Protein AF-A0A7S1P5U8-F1 (afdb_monomer)

pLDDT: mean 76.21, std 16.52, range [40.09, 97.5]

Structure (mmCIF, N/CA/C/O backbone):
data_AF-A0A7S1P5U8-F1
#
_entry.id   AF-A0A7S1P5U8-F1
#
loop_
_atom_site.group_PDB
_atom_site.id
_atom_site.type_symbol
_atom_site.label_atom_id
_atom_site.label_alt_id
_atom_site.label_comp_id
_atom_site.label_asym_id
_atom_site.label_entity_id
_atom_site.label_seq_id
_atom_site.pdbx_PDB_ins_code
_atom_site.Cartn_x
_atom_site.Cartn_y
_atom_site.Cartn_z
_atom_site.occupancy
_atom_site.B_iso_or_equiv
_atom_site.auth_seq_id
_atom_site.auth_comp_id
_atom_site.auth_asym_id
_atom_site.auth_atom_id
_atom_site.pdbx_PDB_model_num
ATOM 1 N N . THR A 1 1 ? -30.493 12.978 9.156 1.00 86.00 1 THR A N 1
ATOM 2 C CA . THR A 1 1 ? -30.809 11.892 8.193 1.00 86.00 1 THR A CA 1
ATOM 3 C C . THR A 1 1 ? -31.580 10.809 8.938 1.00 86.00 1 THR A C 1
ATOM 5 O O . THR A 1 1 ? -31.563 10.852 10.164 1.00 86.00 1 THR A O 1
ATOM 8 N N . ILE A 1 2 ? -32.225 9.842 8.267 1.00 92.56 2 ILE A N 1
ATOM 9 C CA . ILE A 1 2 ? -32.924 8.737 8.962 1.00 92.56 2 ILE A CA 1
ATOM 10 C C . ILE A 1 2 ? -32.008 7.986 9.950 1.00 92.56 2 ILE A C 1
ATOM 12 O O . ILE A 1 2 ? -32.455 7.597 11.022 1.00 92.56 2 ILE A O 1
ATOM 16 N N . ILE A 1 3 ? -30.707 7.897 9.645 1.00 93.19 3 ILE A N 1
ATOM 17 C CA . ILE A 1 3 ? -29.684 7.241 10.477 1.00 93.19 3 ILE A CA 1
ATOM 18 C C . ILE A 1 3 ? -29.576 7.887 11.866 1.00 93.19 3 ILE A C 1
ATOM 20 O O . ILE A 1 3 ? -29.417 7.183 12.860 1.00 93.19 3 ILE A O 1
ATOM 24 N N . ASN A 1 4 ? -29.744 9.210 11.970 1.00 93.31 4 ASN A N 1
ATOM 25 C CA . ASN A 1 4 ? -29.665 9.918 13.256 1.00 93.31 4 ASN A CA 1
ATOM 26 C C . ASN A 1 4 ? -30.750 9.454 14.236 1.00 93.31 4 ASN A C 1
ATOM 28 O O . ASN A 1 4 ? -30.518 9.444 15.444 1.00 93.31 4 ASN A O 1
ATOM 32 N N . HIS A 1 5 ? -31.903 9.041 13.707 1.00 94.81 5 HIS A N 1
ATOM 33 C CA . HIS A 1 5 ? -33.058 8.586 14.479 1.00 94.81 5 HIS A CA 1
ATOM 34 C C . HIS A 1 5 ? -33.024 7.081 14.787 1.00 94.81 5 HIS A C 1
ATOM 36 O O . HIS A 1 5 ? -33.880 6.601 15.527 1.00 94.81 5 HIS A O 1
ATOM 42 N N . LEU A 1 6 ? -32.054 6.332 14.245 1.00 95.00 6 LEU A N 1
ATOM 43 C CA . LEU A 1 6 ? -31.873 4.922 14.584 1.00 95.00 6 LEU A CA 1
ATOM 44 C C . LEU A 1 6 ? -31.368 4.781 16.025 1.00 95.00 6 LEU A C 1
ATOM 46 O O . LEU A 1 6 ? -30.550 5.579 16.498 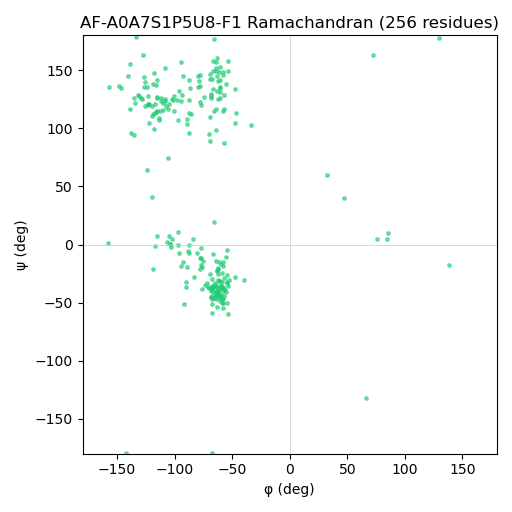1.00 95.00 6 LEU A O 1
ATOM 50 N N . GLN A 1 7 ? -31.849 3.748 16.7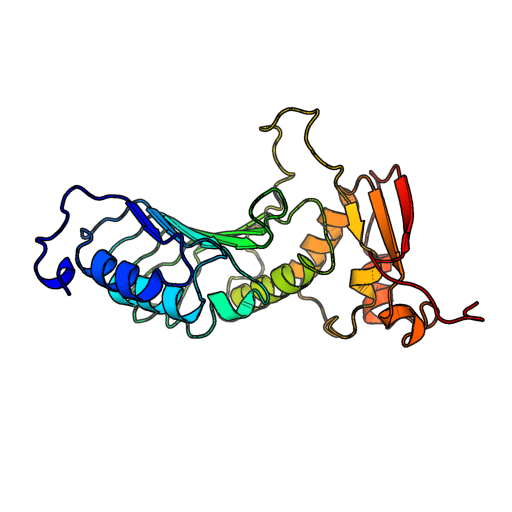12 1.00 96.50 7 GLN A N 1
A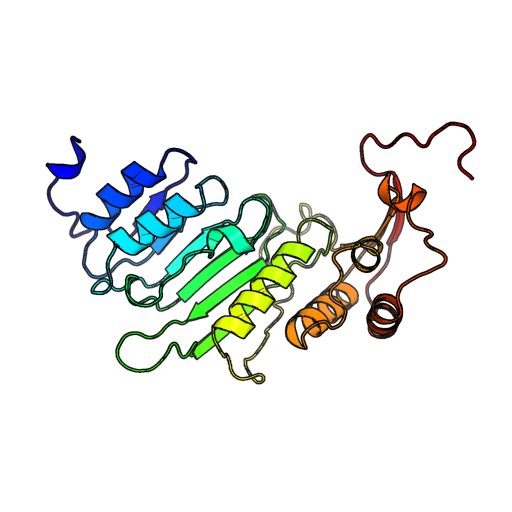TOM 51 C CA . GLN A 1 7 ? -31.292 3.321 17.995 1.00 96.50 7 GLN A CA 1
ATOM 52 C C . GLN A 1 7 ? -29.863 2.776 17.798 1.00 96.50 7 GLN A C 1
ATOM 54 O O . G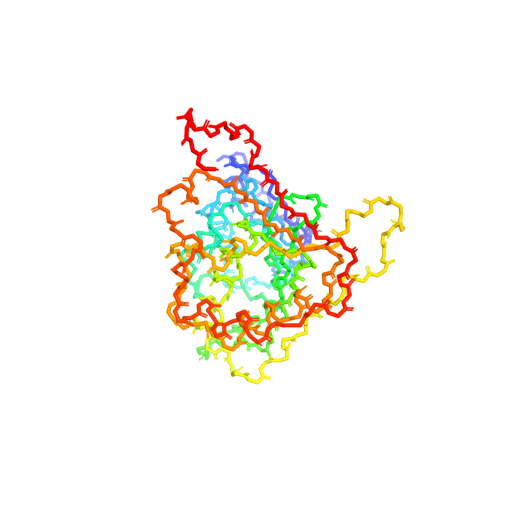LN A 1 7 ? -29.521 2.388 16.677 1.00 96.50 7 GLN A O 1
ATOM 59 N N . PRO A 1 8 ? -29.018 2.756 18.848 1.00 96.75 8 PRO A N 1
ATOM 60 C CA . PRO A 1 8 ? -27.717 2.088 18.797 1.00 96.75 8 PRO A CA 1
ATOM 61 C C . PRO A 1 8 ? -27.828 0.622 18.353 1.00 96.75 8 PRO A C 1
ATOM 63 O O . PRO A 1 8 ? -28.883 0.000 18.500 1.00 96.75 8 PRO A O 1
ATOM 66 N N . PHE A 1 9 ? -26.734 0.063 17.837 1.00 96.25 9 PHE A N 1
ATOM 67 C CA . PHE A 1 9 ? -26.667 -1.305 17.318 1.00 96.25 9 PHE A CA 1
ATOM 68 C C . PHE A 1 9 ? -25.902 -2.230 18.285 1.00 96.25 9 PHE A C 1
ATOM 70 O O . PHE A 1 9 ? -24.767 -2.597 17.998 1.00 96.25 9 PHE A O 1
ATOM 77 N N . PRO A 1 10 ? -26.478 -2.647 19.430 1.00 93.38 10 PRO A N 1
ATOM 78 C CA . PRO A 1 10 ? -25.723 -3.327 20.490 1.00 93.38 10 PRO A CA 1
ATOM 79 C C . PRO A 1 10 ? -25.114 -4.675 20.075 1.00 93.38 10 PRO A C 1
ATOM 81 O O . PRO A 1 10 ? -24.172 -5.125 20.710 1.00 93.38 10 PRO A O 1
ATOM 84 N N . GLY A 1 11 ? -25.648 -5.321 19.033 1.00 94.75 11 GLY A N 1
ATOM 85 C CA . GLY A 1 11 ? -25.129 -6.586 18.504 1.00 94.75 11 GLY A CA 1
ATOM 86 C C . GLY A 1 11 ? -24.301 -6.454 17.224 1.00 94.75 11 GLY A C 1
ATOM 87 O O . GLY A 1 11 ? -23.971 -7.475 16.632 1.00 94.75 11 GLY A O 1
ATOM 88 N N . ALA A 1 12 ? -24.030 -5.237 16.739 1.00 96.81 12 ALA A N 1
ATOM 89 C CA . ALA A 1 12 ? -23.241 -5.047 15.526 1.00 96.81 12 ALA A CA 1
ATOM 90 C C . ALA A 1 12 ? -21.747 -5.032 15.860 1.00 96.81 12 ALA A C 1
ATOM 92 O O . ALA A 1 12 ? -21.249 -4.088 16.461 1.00 96.81 12 ALA A O 1
ATOM 93 N N . ASP A 1 13 ? -21.029 -6.049 15.407 1.00 95.31 13 ASP A N 1
ATOM 94 C CA . ASP A 1 13 ? -19.581 -6.200 15.576 1.00 95.31 13 ASP A CA 1
ATOM 95 C C . ASP A 1 13 ? -18.781 -5.632 14.388 1.00 95.31 13 ASP A C 1
ATOM 97 O O . ASP A 1 13 ? -17.569 -5.432 14.480 1.00 95.31 13 ASP A O 1
ATOM 101 N N . LYS A 1 14 ? -19.443 -5.374 13.249 1.00 96.25 14 LYS A N 1
ATOM 102 C CA . LYS A 1 14 ? -18.789 -5.064 11.971 1.00 96.25 14 LYS A CA 1
ATOM 103 C C . LYS A 1 14 ? -19.357 -3.825 11.296 1.00 96.25 14 LYS A C 1
ATOM 105 O O . LYS A 1 14 ? -20.547 -3.757 10.996 1.00 96.25 14 LYS A O 1
ATOM 110 N N . LEU A 1 15 ? -18.474 -2.894 10.936 1.00 96.00 15 LEU A N 1
ATOM 111 C CA . LEU A 1 15 ? -18.790 -1.743 10.090 1.00 96.00 15 LEU A CA 1
ATOM 112 C C . LEU A 1 15 ? -18.096 -1.883 8.735 1.00 96.00 15 LEU A C 1
ATOM 114 O O . LEU A 1 15 ? -16.882 -2.050 8.660 1.00 96.00 15 LEU A O 1
ATOM 118 N N . ARG A 1 16 ? -18.854 -1.795 7.640 1.00 94.94 16 ARG A N 1
ATOM 119 C CA . ARG A 1 16 ? -18.308 -1.876 6.278 1.00 94.94 16 ARG A CA 1
ATOM 120 C C . ARG A 1 16 ? -18.787 -0.700 5.439 1.00 94.94 16 ARG A C 1
ATOM 122 O O . ARG A 1 16 ? -19.989 -0.500 5.289 1.00 94.94 16 ARG A O 1
ATOM 129 N N . VAL A 1 17 ? -17.856 0.044 4.854 1.00 93.94 17 VAL A N 1
ATOM 130 C CA . VAL A 1 17 ? -18.140 1.187 3.978 1.00 93.94 17 VAL A CA 1
ATOM 131 C C . VAL A 1 17 ? -17.479 0.896 2.642 1.00 93.94 17 VAL A C 1
ATOM 133 O O . VAL A 1 17 ? -16.273 0.987 2.561 1.00 93.94 17 VAL A O 1
ATOM 136 N N . PHE A 1 18 ? -18.222 0.515 1.600 1.00 89.06 18 PHE A N 1
ATOM 137 C CA . PHE A 1 18 ? -17.635 0.047 0.325 1.00 89.06 18 PHE A CA 1
ATOM 138 C C . PHE A 1 18 ? -17.705 1.061 -0.829 1.00 89.06 18 PHE A C 1
ATOM 140 O O . PHE A 1 18 ? -17.391 0.724 -1.966 1.00 89.06 18 PHE A O 1
ATOM 147 N N . SER A 1 19 ? -18.139 2.296 -0.573 1.00 87.38 19 SER A N 1
ATOM 148 C CA . SER A 1 19 ? -18.401 3.287 -1.624 1.00 87.38 19 SER A CA 1
ATOM 149 C C . SER A 1 19 ? -17.662 4.594 -1.373 1.00 87.38 19 SER A C 1
ATOM 151 O O . SER A 1 19 ? -17.601 5.066 -0.239 1.00 87.38 19 SER A O 1
ATOM 153 N N . GLY A 1 20 ? -17.201 5.234 -2.451 1.00 83.94 20 GLY A N 1
ATOM 154 C CA . GLY A 1 20 ? -16.612 6.577 -2.419 1.00 83.94 20 GLY A CA 1
ATOM 155 C C . GLY A 1 20 ? -17.575 7.683 -1.995 1.00 83.94 20 GLY A C 1
ATOM 156 O O . GLY A 1 20 ? -17.129 8.772 -1.658 1.00 83.94 20 GLY A O 1
ATOM 157 N N . LEU A 1 21 ? -18.881 7.401 -1.979 1.00 86.94 21 LEU A N 1
ATOM 158 C CA . LEU A 1 21 ? -19.920 8.279 -1.426 1.00 86.94 21 LEU A CA 1
ATOM 159 C C . LEU A 1 21 ? -20.413 7.804 -0.049 1.00 86.94 21 LEU A C 1
ATOM 161 O O . LEU A 1 21 ? -21.275 8.431 0.562 1.00 86.94 21 LEU A O 1
ATOM 165 N N . GLY A 1 22 ? -19.896 6.670 0.430 1.00 89.19 22 GLY A N 1
ATOM 166 C CA . GLY A 1 22 ? -20.323 6.028 1.667 1.00 89.19 22 GLY A CA 1
ATOM 167 C C . GLY A 1 22 ? -19.768 6.681 2.928 1.00 89.19 22 GLY A C 1
ATOM 168 O O . GLY A 1 22 ? -20.258 6.368 4.003 1.00 89.19 22 GLY A O 1
ATOM 169 N N . GLY A 1 23 ? -18.795 7.587 2.823 1.00 90.69 23 GLY A N 1
ATOM 170 C CA . GLY A 1 23 ? -18.133 8.231 3.960 1.00 90.69 23 GLY A CA 1
ATOM 171 C C . GLY A 1 23 ? -19.069 8.903 4.961 1.00 90.69 23 GLY A C 1
ATOM 172 O O . GLY A 1 23 ? -19.116 8.481 6.118 1.00 90.69 23 GLY A O 1
ATOM 173 N N . PRO A 1 24 ? -19.872 9.897 4.535 1.00 94.19 24 PRO A N 1
ATOM 174 C CA . PRO A 1 24 ? -20.816 10.572 5.424 1.00 94.19 24 PRO A CA 1
ATOM 175 C C . PRO A 1 24 ? -21.814 9.611 6.083 1.00 94.19 24 PRO A C 1
ATOM 177 O O . PRO A 1 24 ? -22.127 9.744 7.262 1.00 94.19 24 PRO A O 1
ATOM 180 N N . VAL A 1 25 ? -22.290 8.608 5.340 1.00 95.62 25 VAL A N 1
ATOM 181 C CA . VAL A 1 25 ? -23.203 7.577 5.860 1.00 95.62 25 VAL A CA 1
ATOM 182 C C . VAL A 1 25 ? -22.491 6.672 6.867 1.00 95.62 25 VAL A C 1
ATOM 184 O O . VAL A 1 25 ? -23.026 6.416 7.942 1.00 95.62 25 VAL A O 1
ATOM 187 N N . GLY A 1 26 ? -21.277 6.228 6.547 1.00 96.06 26 GLY A N 1
ATOM 188 C CA . GLY A 1 26 ? -20.444 5.390 7.400 1.00 96.06 26 GLY A CA 1
ATOM 189 C C . GLY A 1 26 ? -20.095 6.071 8.719 1.00 96.06 26 GLY A C 1
ATOM 190 O O . GLY A 1 26 ? -20.156 5.426 9.756 1.00 96.06 26 GLY A O 1
ATOM 191 N N . SER A 1 27 ? -19.819 7.376 8.696 1.00 95.44 27 SER A N 1
ATOM 192 C CA . SER A 1 27 ? -19.550 8.177 9.895 1.00 95.44 27 SER A CA 1
ATOM 193 C C . SER A 1 27 ? -20.778 8.249 10.815 1.00 95.44 27 SER A C 1
ATOM 195 O O . SER A 1 27 ? -20.673 8.030 12.018 1.00 95.44 27 SER A O 1
ATOM 197 N N . LEU A 1 28 ? -21.982 8.430 10.262 1.00 96.31 28 LEU A N 1
ATOM 198 C CA . LEU A 1 28 ? -23.213 8.386 11.064 1.00 96.31 28 LEU A CA 1
ATOM 199 C C . LEU A 1 28 ? -23.504 6.988 11.632 1.00 96.31 28 LEU A C 1
ATOM 201 O O . LEU A 1 28 ? -24.005 6.874 12.748 1.00 96.31 28 LEU A O 1
ATOM 205 N N . LEU A 1 29 ? -23.200 5.927 10.879 1.00 96.81 29 LEU A N 1
ATOM 206 C CA . LEU A 1 29 ? -23.348 4.546 11.350 1.00 96.81 29 LEU A CA 1
ATOM 207 C C . LEU A 1 29 ? -22.319 4.200 12.434 1.00 96.81 29 LEU A C 1
ATOM 209 O O . LEU A 1 29 ? -22.673 3.534 13.402 1.00 96.81 29 LEU A O 1
ATOM 213 N N . ALA A 1 30 ? -21.087 4.703 12.321 1.00 96.19 30 ALA A N 1
ATOM 214 C CA . ALA A 1 30 ? -20.034 4.545 13.321 1.00 96.19 30 ALA A CA 1
ATOM 215 C C . ALA A 1 30 ? -20.470 5.044 14.708 1.00 96.19 30 ALA A C 1
ATOM 217 O O . ALA A 1 30 ? -20.271 4.350 15.701 1.00 96.19 30 ALA A O 1
ATOM 218 N N . GLN A 1 31 ? -21.180 6.176 14.777 1.00 95.81 31 GLN A N 1
ATOM 219 C CA . GLN A 1 31 ? -21.710 6.715 16.040 1.00 95.81 31 GLN A CA 1
ATOM 220 C C . GLN A 1 31 ? -22.727 5.795 16.728 1.00 95.81 31 GLN A C 1
ATOM 222 O O . GLN A 1 31 ? -22.988 5.951 17.921 1.00 95.81 31 GLN A O 1
ATOM 227 N N . LYS A 1 32 ? -23.332 4.861 15.986 1.00 97.00 32 LYS A N 1
ATOM 228 C CA . LYS A 1 32 ? -24.321 3.901 16.492 1.00 97.00 32 LYS A CA 1
ATOM 229 C C . LYS A 1 32 ? -23.701 2.549 16.850 1.00 97.00 32 LYS A C 1
ATOM 231 O O . LYS A 1 32 ? -24.410 1.712 17.409 1.00 97.00 32 LYS A O 1
ATOM 236 N N . MET A 1 33 ? -22.420 2.340 16.543 1.00 97.50 33 MET A N 1
ATOM 237 C CA . MET A 1 33 ? -21.700 1.117 16.891 1.00 97.50 33 MET A CA 1
ATOM 238 C C . MET A 1 33 ? -21.545 0.993 18.416 1.00 97.50 33 MET A C 1
ATOM 240 O O . MET A 1 33 ? -21.470 2.022 19.107 1.00 97.50 33 MET A O 1
ATOM 244 N N . PRO A 1 34 ? -21.503 -0.243 18.943 1.00 95.56 34 PRO A N 1
ATOM 245 C CA . PRO A 1 34 ? -21.247 -0.498 20.356 1.00 95.56 34 PRO A CA 1
ATOM 246 C C . PRO A 1 34 ? -19.825 -0.075 20.755 1.00 95.56 34 PRO A C 1
ATOM 248 O O . PRO A 1 34 ? -19.045 0.396 19.925 1.00 95.56 34 PRO A O 1
ATOM 251 N N . MET A 1 35 ? -19.514 -0.209 22.046 1.00 92.31 35 MET A N 1
ATOM 252 C CA . MET A 1 35 ? -18.191 0.122 22.584 1.00 92.31 35 MET A CA 1
ATOM 253 C C . MET A 1 35 ? -17.093 -0.777 22.023 1.00 92.31 35 MET A C 1
ATOM 255 O O . MET A 1 35 ? -16.003 -0.289 21.761 1.00 92.31 35 MET A O 1
ATOM 259 N N . GLU A 1 36 ? -17.400 -2.052 21.801 1.00 92.38 36 GLU A N 1
ATOM 260 C CA . GLU A 1 36 ? -16.477 -3.042 21.250 1.00 92.38 36 GLU A CA 1
ATOM 261 C C . GLU A 1 36 ? -16.879 -3.368 19.810 1.00 92.38 36 GLU A C 1
ATOM 263 O O . GLU A 1 36 ? -17.985 -3.844 19.552 1.00 92.38 36 GLU A O 1
ATOM 268 N N . VAL A 1 37 ? -15.987 -3.106 18.860 1.00 93.12 37 VAL A N 1
ATOM 269 C CA . VAL A 1 37 ? -16.191 -3.367 17.434 1.00 93.12 37 VAL A CA 1
ATOM 270 C C . VAL A 1 37 ? -15.118 -4.342 16.961 1.00 93.12 37 VAL A C 1
ATOM 272 O O . VAL A 1 37 ? -13.930 -4.040 16.993 1.00 93.12 37 VAL A O 1
ATOM 275 N N . GLU A 1 38 ? -15.515 -5.512 16.469 1.00 90.75 38 GLU A N 1
ATOM 276 C CA . GLU A 1 38 ? -14.566 -6.513 15.970 1.00 90.75 38 GLU A CA 1
ATOM 277 C C . GLU A 1 38 ? -13.864 -6.020 14.700 1.00 90.75 38 GLU A C 1
ATOM 279 O O . GLU A 1 38 ? -12.651 -6.158 14.547 1.00 90.75 38 GLU A O 1
ATOM 284 N N . THR A 1 39 ? -14.609 -5.475 13.731 1.00 89.31 39 THR A N 1
ATOM 285 C CA . THR A 1 39 ? -13.997 -5.123 12.444 1.00 89.31 39 THR A CA 1
ATOM 286 C C . THR A 1 39 ? -14.585 -3.893 11.772 1.00 89.31 39 THR A C 1
ATOM 288 O O . THR A 1 39 ? -15.793 -3.786 11.568 1.00 89.31 39 THR A O 1
ATOM 291 N N . VAL A 1 40 ? -13.708 -3.018 11.282 1.00 90.12 40 VAL A N 1
ATOM 292 C CA . VAL A 1 40 ? -14.061 -1.904 10.392 1.00 90.12 40 VAL A CA 1
ATOM 293 C C . VAL A 1 40 ? -13.409 -2.122 9.030 1.00 90.12 40 VAL A C 1
ATOM 295 O O . VAL A 1 40 ? -12.204 -2.322 8.962 1.00 90.12 40 VAL A O 1
ATOM 298 N N . ILE A 1 41 ? -14.172 -2.088 7.936 1.00 89.00 41 ILE A N 1
ATOM 299 C CA . ILE A 1 41 ? -13.661 -2.293 6.570 1.00 89.00 41 ILE A CA 1
ATOM 300 C C . ILE A 1 41 ? -13.994 -1.088 5.695 1.00 89.00 41 ILE A C 1
ATOM 302 O O . ILE A 1 41 ? -15.164 -0.771 5.477 1.00 89.00 41 ILE A O 1
ATOM 306 N N . MET A 1 42 ? -12.960 -0.456 5.147 1.00 89.69 42 MET A N 1
ATOM 307 C CA . MET A 1 42 ? -13.050 0.663 4.213 1.00 89.69 42 MET A CA 1
ATOM 308 C C . MET A 1 42 ? -12.061 0.422 3.061 1.00 89.69 42 MET A C 1
ATOM 310 O O . MET A 1 42 ? -10.884 0.742 3.214 1.00 89.69 42 MET A O 1
ATOM 314 N N . PRO A 1 43 ? -12.471 -0.168 1.922 1.00 83.44 43 PRO A N 1
ATOM 315 C CA . PRO A 1 43 ? -11.582 -0.455 0.802 1.00 83.44 43 PRO A CA 1
ATOM 316 C C . PRO A 1 43 ? -11.080 0.836 0.134 1.00 83.44 43 PRO A C 1
ATOM 318 O O . PRO A 1 43 ? -11.458 1.958 0.491 1.00 83.44 43 PRO A O 1
ATOM 321 N N . SER A 1 44 ? -10.266 0.659 -0.906 1.00 78.06 44 SER A N 1
ATOM 322 C CA . SER A 1 44 ? -9.696 1.732 -1.725 1.00 78.06 44 SER A CA 1
ATOM 323 C C . SER A 1 44 ? -10.767 2.675 -2.292 1.00 78.06 44 SER A C 1
ATOM 325 O O . SER A 1 44 ? -10.545 3.881 -2.335 1.00 78.06 44 SER A O 1
ATOM 327 N N . ALA A 1 45 ? -11.960 2.160 -2.611 1.00 83.00 45 ALA A N 1
ATOM 328 C CA . ALA A 1 45 ? -13.076 2.946 -3.136 1.00 83.00 45 ALA A CA 1
ATOM 329 C C . ALA A 1 45 ? -13.542 4.092 -2.215 1.00 83.00 45 ALA A C 1
ATOM 331 O O . ALA A 1 45 ? -14.122 5.055 -2.713 1.00 83.00 45 ALA A O 1
ATOM 332 N N . VAL A 1 46 ? -13.316 4.018 -0.897 1.00 84.44 46 VAL A N 1
ATOM 333 C CA . VAL A 1 46 ? -13.683 5.091 0.045 1.00 84.44 46 VAL A CA 1
ATOM 334 C C . VAL A 1 46 ? -12.637 6.204 -0.005 1.00 84.44 46 VAL A C 1
ATOM 336 O O . VAL A 1 46 ? -11.434 5.939 0.017 1.00 84.44 46 VAL A O 1
ATOM 339 N N . ARG A 1 47 ? -13.079 7.464 -0.036 1.00 85.50 47 ARG A N 1
ATOM 340 C CA . ARG A 1 47 ? -12.179 8.625 -0.027 1.00 85.50 47 ARG A CA 1
ATOM 341 C C . ARG A 1 47 ? -11.389 8.706 1.279 1.00 85.50 47 ARG A C 1
ATOM 343 O O . ARG A 1 47 ? -11.881 8.323 2.337 1.00 85.50 47 ARG A O 1
ATOM 350 N N . SER A 1 48 ? -10.176 9.237 1.209 1.00 80.06 48 SER A N 1
ATOM 351 C CA . SER A 1 48 ? -9.275 9.335 2.360 1.00 80.06 48 SER A CA 1
ATOM 352 C C . SER A 1 48 ? -9.840 10.171 3.513 1.00 80.06 48 SER A C 1
ATOM 354 O O . SER A 1 48 ? -9.916 9.688 4.637 1.00 80.06 48 SER A O 1
ATOM 356 N N . GLU A 1 49 ? -10.355 11.367 3.223 1.00 84.31 49 GLU A N 1
ATOM 357 C CA . GLU A 1 49 ? -11.010 12.234 4.219 1.00 84.31 49 GLU A CA 1
ATOM 358 C C . GLU A 1 49 ? -12.202 11.551 4.898 1.00 84.31 49 GLU A C 1
ATOM 360 O O . GLU A 1 49 ? -12.456 11.721 6.088 1.00 84.31 49 GLU A O 1
ATOM 365 N N . ASP A 1 50 ? -12.935 10.751 4.130 1.00 89.38 50 ASP A N 1
ATOM 366 C CA . ASP A 1 50 ? -14.105 10.038 4.611 1.00 89.38 50 ASP A CA 1
ATOM 367 C C . ASP A 1 50 ? -13.730 8.863 5.515 1.00 89.38 50 ASP A C 1
ATOM 369 O O . ASP A 1 50 ? -14.423 8.621 6.500 1.00 89.38 50 ASP A O 1
ATOM 373 N N . LYS A 1 51 ? -12.614 8.174 5.242 1.00 86.56 51 LYS A N 1
ATOM 374 C CA . LYS A 1 51 ? -12.058 7.168 6.161 1.00 86.56 51 LYS A CA 1
ATOM 375 C C . LYS A 1 51 ? -11.737 7.800 7.510 1.00 86.56 51 LYS A C 1
ATOM 377 O O . LYS A 1 51 ? -12.155 7.270 8.535 1.00 86.56 51 LYS A O 1
ATOM 382 N N . THR A 1 52 ? -11.073 8.956 7.505 1.00 84.19 52 THR A N 1
ATOM 383 C CA . THR A 1 52 ? -10.772 9.716 8.727 1.00 84.19 52 THR A CA 1
ATOM 384 C C . THR A 1 52 ? -12.052 10.068 9.482 1.00 84.19 52 THR A C 1
ATOM 386 O O . THR A 1 52 ? -12.173 9.716 10.649 1.00 84.19 52 THR A O 1
ATOM 389 N N . ARG A 1 53 ? -13.064 10.634 8.811 1.00 89.06 53 ARG A N 1
ATOM 390 C CA . ARG A 1 53 ? -14.357 10.971 9.443 1.00 89.06 53 ARG A CA 1
ATOM 391 C C . ARG A 1 53 ? -15.104 9.766 10.017 1.00 89.06 53 ARG A C 1
ATOM 393 O O . ARG A 1 53 ? -15.866 9.918 10.971 1.00 89.06 53 ARG A O 1
ATOM 400 N N . VAL A 1 54 ? -14.962 8.584 9.416 1.00 91.81 54 VAL A N 1
ATOM 401 C CA . VAL A 1 54 ? -15.544 7.343 9.953 1.00 91.81 54 VAL A CA 1
ATOM 402 C C . VAL A 1 54 ? -14.836 6.947 11.247 1.00 91.81 54 VAL A C 1
ATOM 404 O O . VAL A 1 54 ? -15.512 6.633 12.222 1.00 91.81 54 VAL A O 1
ATOM 407 N N . LEU A 1 55 ? -13.501 7.003 11.278 1.00 88.31 55 LEU A N 1
ATOM 408 C CA . LEU A 1 55 ? -12.712 6.680 12.470 1.00 88.31 55 LEU A CA 1
ATOM 409 C C . LEU A 1 55 ? -12.933 7.686 13.605 1.00 88.31 55 LEU A C 1
ATOM 411 O O . LEU A 1 55 ? -13.160 7.272 14.735 1.00 88.31 55 LEU A O 1
ATOM 415 N N . GLU A 1 56 ? -12.965 8.986 13.310 1.00 87.00 56 GLU A N 1
ATOM 416 C CA . GLU A 1 56 ? -13.289 10.027 14.301 1.00 87.00 56 GLU A CA 1
ATOM 417 C C . GLU A 1 56 ? -14.687 9.834 14.896 1.00 87.00 56 GLU A C 1
ATOM 419 O O . GLU A 1 56 ? -14.909 10.069 16.078 1.00 87.00 56 GLU A O 1
ATOM 424 N N . ALA A 1 57 ? -15.644 9.376 14.087 1.00 92.19 57 ALA A N 1
ATOM 425 C CA . ALA A 1 57 ? -17.009 9.145 14.539 1.00 92.19 57 ALA A CA 1
ATOM 426 C C . ALA A 1 57 ? -17.187 7.867 15.372 1.00 92.19 57 ALA A C 1
ATOM 428 O O . ALA A 1 57 ? -18.170 7.765 16.111 1.00 92.19 57 ALA A O 1
ATOM 429 N N . LEU A 1 58 ? -16.252 6.912 15.285 1.00 90.50 58 LEU A N 1
ATOM 430 C CA . LEU A 1 58 ? -16.141 5.845 16.283 1.00 90.50 58 LEU A CA 1
ATOM 431 C C . LEU A 1 58 ? -15.689 6.421 17.631 1.00 90.50 58 LEU A C 1
ATOM 433 O O . LEU A 1 58 ? -16.126 5.930 18.664 1.00 90.50 58 LEU A O 1
ATOM 437 N N . GLY A 1 59 ? -14.919 7.507 17.635 1.00 84.44 59 GLY A N 1
ATOM 438 C CA . GLY A 1 59 ? -14.500 8.199 18.849 1.00 84.44 59 GLY A CA 1
ATOM 439 C C . GLY A 1 59 ? -13.451 7.432 19.652 1.00 84.44 59 GLY A C 1
ATOM 440 O O . GLY A 1 59 ? -13.250 6.234 19.469 1.00 84.44 59 GLY A O 1
ATOM 441 N N . GLU A 1 60 ? -12.776 8.145 20.551 1.00 82.00 60 GLU A N 1
ATOM 442 C CA . GLU A 1 60 ? -11.632 7.628 21.315 1.00 82.00 60 GLU A CA 1
ATOM 443 C C . GLU A 1 60 ? -11.988 6.563 22.358 1.00 82.00 60 GLU A C 1
ATOM 445 O O . GLU A 1 60 ? -11.156 5.725 22.697 1.00 82.00 60 GLU A O 1
ATOM 450 N N . GLU A 1 61 ? -13.229 6.572 22.846 1.00 82.62 61 GLU A N 1
ATOM 451 C CA . GLU A 1 61 ? -13.676 5.659 23.900 1.00 82.62 61 GLU A CA 1
ATOM 452 C C . GLU A 1 61 ? -13.963 4.246 23.376 1.00 82.62 61 GLU A C 1
ATOM 454 O O . GLU A 1 61 ? -13.978 3.297 24.158 1.00 82.62 61 GLU A O 1
ATOM 459 N N . ARG A 1 62 ? -14.212 4.090 22.067 1.00 87.12 62 ARG A N 1
ATOM 460 C CA . ARG A 1 62 ? -14.506 2.782 21.472 1.00 87.12 62 ARG A CA 1
ATOM 461 C C . ARG A 1 62 ? -13.239 1.962 21.289 1.00 87.12 62 ARG A C 1
ATOM 463 O O . ARG A 1 62 ? -12.182 2.481 20.937 1.00 87.12 62 ARG A O 1
ATOM 470 N N . GLU A 1 63 ? -13.390 0.659 21.445 1.00 86.88 63 GLU A N 1
ATOM 471 C CA . GLU A 1 63 ? -12.374 -0.337 21.166 1.00 86.88 63 GLU A CA 1
ATOM 472 C C . GLU A 1 63 ? -12.683 -1.020 19.835 1.00 86.88 63 GLU A C 1
ATOM 474 O O . GLU A 1 63 ? -13.778 -1.539 19.617 1.00 86.88 63 GLU A O 1
ATOM 479 N N . VAL A 1 64 ? -11.713 -1.006 18.928 1.00 84.69 64 VAL A N 1
ATOM 480 C CA . VAL A 1 64 ? -11.787 -1.689 17.642 1.00 84.69 64 VAL A CA 1
ATOM 481 C C . VAL A 1 64 ? -10.695 -2.747 17.593 1.00 84.69 64 VAL A C 1
ATOM 483 O O . VAL A 1 64 ? -9.509 -2.426 17.694 1.00 84.69 64 VAL A O 1
ATOM 486 N N . ASP A 1 65 ? -11.071 -4.011 17.412 1.00 82.38 65 ASP A N 1
ATOM 487 C CA . ASP A 1 65 ? -10.080 -5.080 17.287 1.00 82.38 65 ASP A CA 1
ATOM 488 C C . ASP A 1 65 ? -9.291 -4.917 15.982 1.00 82.38 65 ASP A C 1
ATOM 490 O O . ASP A 1 65 ? -8.079 -4.703 16.017 1.00 82.38 65 ASP A O 1
ATOM 494 N N . THR A 1 66 ? -9.977 -4.922 14.832 1.00 80.19 66 THR A N 1
ATOM 495 C CA . THR A 1 66 ? -9.315 -4.868 13.525 1.00 80.19 66 THR A CA 1
ATOM 496 C C . THR A 1 66 ? -9.870 -3.784 12.588 1.00 80.19 66 THR A C 1
ATOM 498 O O . THR A 1 66 ? -11.049 -3.769 12.241 1.00 80.19 66 THR A O 1
ATOM 501 N N . ILE A 1 67 ? -9.002 -2.915 12.060 1.00 82.06 67 ILE A N 1
ATOM 502 C CA . ILE A 1 67 ? -9.349 -1.949 10.999 1.00 82.06 67 ILE A CA 1
ATOM 503 C C . ILE A 1 67 ? -8.709 -2.364 9.673 1.00 82.06 67 ILE A C 1
ATOM 505 O O . ILE A 1 67 ? -7.495 -2.485 9.591 1.00 82.06 67 ILE A O 1
ATOM 509 N N . TYR A 1 68 ? -9.500 -2.510 8.613 1.00 80.19 68 TYR A N 1
ATOM 510 C CA . TYR A 1 68 ? -9.047 -2.714 7.239 1.00 80.19 68 TYR A CA 1
ATOM 511 C C . TYR A 1 68 ? -9.244 -1.441 6.415 1.00 80.19 68 TYR A C 1
ATOM 513 O O . TYR A 1 68 ? -10.377 -1.022 6.172 1.00 80.19 68 TYR A O 1
ATOM 521 N N . VAL A 1 69 ? -8.146 -0.853 5.943 1.00 77.94 69 VAL A N 1
ATOM 522 C CA . VAL A 1 69 ? -8.150 0.350 5.104 1.00 77.94 69 VAL A CA 1
ATOM 523 C C . VAL A 1 69 ? -7.492 0.046 3.764 1.00 77.94 69 VAL A C 1
ATOM 525 O O . VAL A 1 69 ? -6.285 -0.147 3.691 1.00 77.94 69 VAL A O 1
ATOM 528 N N . GLY A 1 70 ? -8.261 0.026 2.682 1.00 72.88 70 GLY A N 1
ATOM 529 C CA . GLY A 1 70 ? -7.698 -0.006 1.336 1.00 72.88 70 GLY A CA 1
ATOM 530 C C . GLY A 1 70 ? -7.203 1.380 0.937 1.00 72.88 70 GLY A C 1
ATOM 531 O O . GLY A 1 70 ? -7.889 2.374 1.160 1.00 72.88 70 GLY A O 1
ATOM 532 N N . ALA A 1 71 ? -6.029 1.481 0.334 1.00 63.16 71 ALA A N 1
ATOM 533 C CA . ALA A 1 71 ? -5.512 2.720 -0.227 1.00 63.16 71 ALA A CA 1
ATOM 534 C C . ALA A 1 71 ? -5.848 2.793 -1.724 1.00 63.16 71 ALA A C 1
ATOM 536 O O . ALA A 1 71 ? -5.490 1.895 -2.483 1.00 63.16 71 ALA A O 1
ATOM 537 N N . ALA A 1 72 ? -6.536 3.855 -2.154 1.00 51.06 72 ALA A N 1
ATOM 538 C CA . ALA A 1 72 ? -6.618 4.213 -3.569 1.00 51.06 72 ALA A CA 1
ATOM 539 C C . ALA A 1 72 ? -5.516 5.227 -3.886 1.00 51.06 72 ALA A C 1
ATOM 541 O O . ALA A 1 72 ? -5.412 6.246 -3.206 1.00 51.06 72 ALA A O 1
ATOM 542 N N . GLY A 1 73 ? -4.720 4.967 -4.925 1.00 58.38 73 GLY A N 1
ATOM 543 C CA . GLY A 1 73 ? -3.703 5.907 -5.401 1.00 58.38 73 GLY A CA 1
ATOM 544 C C . GLY A 1 73 ? -2.567 6.143 -4.402 1.00 58.38 73 GLY A C 1
ATOM 545 O O . GLY A 1 73 ? -1.981 5.192 -3.884 1.00 58.38 73 GLY A O 1
ATOM 546 N N . ASN A 1 74 ? -2.230 7.414 -4.156 1.00 49.38 74 ASN A N 1
ATOM 547 C CA . ASN A 1 74 ? -1.166 7.815 -3.240 1.00 49.38 74 ASN A CA 1
ATOM 548 C C . ASN A 1 74 ? -1.505 7.396 -1.802 1.00 49.38 74 ASN A C 1
ATOM 550 O O . ASN A 1 74 ? -2.233 8.049 -1.061 1.00 49.38 74 ASN A O 1
ATOM 554 N N . ALA A 1 75 ? -0.913 6.275 -1.427 1.00 50.12 75 ALA A N 1
ATOM 555 C CA . ALA A 1 75 ? -0.954 5.607 -0.141 1.00 50.12 75 ALA A CA 1
ATOM 556 C C . ALA A 1 75 ? -0.907 6.506 1.112 1.00 50.12 75 ALA A C 1
ATOM 558 O O . ALA A 1 75 ? -1.502 6.161 2.131 1.00 50.12 75 ALA A O 1
ATOM 559 N N . LEU A 1 76 ? -0.239 7.658 1.021 1.00 48.78 76 LEU A N 1
ATOM 560 C CA . LEU A 1 76 ? -0.151 8.655 2.088 1.00 48.78 76 LEU A CA 1
ATOM 561 C C . LEU A 1 76 ? -1.491 9.334 2.386 1.00 48.78 76 LEU A C 1
ATOM 563 O O . LEU A 1 76 ? -1.799 9.551 3.553 1.00 48.78 76 LEU A O 1
ATOM 567 N N . SER A 1 77 ? -2.330 9.579 1.371 1.00 56.53 77 SER A N 1
ATOM 568 C CA . SER A 1 77 ? -3.565 10.345 1.564 1.00 56.53 77 SER A CA 1
ATOM 569 C C . SER A 1 77 ? -4.528 9.649 2.519 1.00 56.53 77 SER A C 1
ATOM 571 O O . SER A 1 77 ? -5.177 10.315 3.314 1.00 56.53 77 SER A O 1
ATOM 573 N N . ALA A 1 78 ? -4.588 8.311 2.491 1.00 54.16 78 ALA A N 1
ATOM 574 C CA . ALA A 1 78 ? -5.478 7.517 3.339 1.00 54.16 78 ALA A CA 1
ATOM 575 C C . ALA A 1 78 ? -5.194 7.674 4.843 1.00 54.16 78 ALA A C 1
ATOM 577 O O . ALA A 1 78 ? -6.074 7.380 5.651 1.00 54.16 78 ALA A O 1
ATOM 578 N N . LEU A 1 79 ? -3.983 8.118 5.197 1.00 55.16 79 LEU A N 1
ATOM 579 C CA . LEU A 1 79 ? -3.542 8.361 6.572 1.00 55.16 79 LEU A CA 1
ATOM 580 C C . LEU A 1 79 ? -3.209 9.842 6.819 1.00 55.16 79 LEU A C 1
ATOM 582 O O . LEU A 1 79 ? -2.834 10.219 7.932 1.00 55.16 79 LEU A O 1
ATOM 586 N N . ASP A 1 80 ? -3.327 10.694 5.800 1.00 57.72 80 ASP A N 1
ATOM 587 C CA . ASP A 1 80 ? -3.118 12.126 5.946 1.00 57.72 80 ASP A CA 1
ATOM 588 C C . ASP A 1 80 ? -4.237 12.717 6.806 1.00 57.72 80 ASP A C 1
ATOM 590 O O . ASP A 1 80 ? -5.428 12.479 6.603 1.00 57.72 80 ASP A O 1
ATOM 594 N N . GLY A 1 81 ? -3.833 13.480 7.821 1.00 55.59 81 GLY A N 1
ATOM 595 C CA . GLY A 1 81 ? -4.753 14.021 8.818 1.00 55.59 81 GLY A CA 1
ATOM 596 C C . GLY A 1 81 ? -5.079 13.070 9.969 1.00 55.59 81 GLY A C 1
ATOM 597 O O . GLY A 1 81 ? -5.871 13.451 10.825 1.00 55.59 81 GLY A O 1
ATOM 598 N N . TRP A 1 82 ? -4.456 11.887 10.054 1.00 62.81 82 TRP A N 1
ATOM 599 C CA . TRP A 1 82 ? -4.548 11.056 11.255 1.00 62.81 82 TRP A CA 1
ATOM 600 C C . TRP A 1 82 ? -4.074 11.810 12.497 1.00 62.81 82 TRP A C 1
ATOM 602 O O . TRP A 1 82 ? -2.901 12.169 12.625 1.00 62.81 82 TRP A O 1
ATOM 612 N N . ARG A 1 83 ? -5.003 12.017 13.430 1.00 60.19 83 ARG A N 1
ATOM 613 C CA . ARG A 1 83 ? -4.744 12.541 14.768 1.00 60.19 83 ARG A CA 1
ATOM 614 C C . ARG A 1 83 ? -5.048 11.423 15.751 1.00 60.19 83 ARG A C 1
ATOM 616 O O . ARG A 1 83 ? -6.202 11.064 15.940 1.00 60.19 83 ARG A O 1
ATOM 623 N N . ALA A 1 84 ? -4.006 10.867 16.365 1.00 56.00 84 ALA A N 1
ATOM 624 C CA . ALA A 1 84 ? -4.138 9.744 17.298 1.00 56.00 84 ALA A CA 1
ATOM 625 C C . ALA A 1 84 ? -5.054 10.048 18.502 1.00 56.00 84 ALA A C 1
ATOM 627 O O . ALA A 1 84 ? -5.510 9.125 19.162 1.00 56.00 84 ALA A O 1
ATOM 628 N N . GLU A 1 85 ? -5.311 11.328 18.776 1.00 59.91 85 GLU A N 1
ATOM 629 C CA . GLU A 1 85 ? -6.103 11.817 19.907 1.00 59.91 85 GLU A CA 1
ATOM 630 C C . GLU A 1 85 ? -7.622 11.664 19.721 1.00 59.91 85 GLU A C 1
ATOM 632 O O . GLU A 1 85 ? -8.342 11.751 20.699 1.00 59.91 85 GLU A O 1
ATOM 637 N N . SER A 1 86 ? -8.134 11.458 18.501 1.00 64.81 86 SER A N 1
ATOM 638 C CA . SER A 1 86 ? -9.586 11.407 18.237 1.00 64.81 86 SER A CA 1
ATOM 639 C C . SER A 1 86 ? -10.089 10.043 17.756 1.00 64.81 86 SER A C 1
ATOM 641 O O . SER A 1 86 ? -11.241 9.919 17.337 1.00 64.81 86 SER A O 1
ATOM 643 N N . PHE A 1 87 ? -9.231 9.023 17.767 1.00 70.25 87 PHE A N 1
ATOM 644 C CA . PHE A 1 87 ? -9.502 7.712 17.173 1.00 70.25 87 PHE A CA 1
ATOM 645 C C . PHE A 1 87 ? -9.717 6.628 18.228 1.00 70.25 87 PHE A C 1
ATOM 647 O O . PHE A 1 87 ? -9.115 6.707 19.299 1.00 70.25 87 PHE A O 1
ATOM 654 N N . PRO A 1 88 ? -10.501 5.582 17.909 1.00 69.56 88 PRO A N 1
ATOM 655 C CA . PRO A 1 88 ? -10.736 4.470 18.819 1.00 69.56 88 PRO A CA 1
ATOM 656 C C . PRO A 1 88 ? -9.448 3.739 19.195 1.00 69.56 88 PRO A C 1
ATOM 658 O O . PRO A 1 88 ? -8.493 3.650 18.410 1.00 69.56 88 PRO A O 1
ATOM 661 N N . VAL A 1 89 ? -9.461 3.127 20.378 1.00 74.00 89 VAL A N 1
ATOM 662 C CA . VAL A 1 89 ? -8.432 2.177 20.804 1.00 74.00 89 VAL A CA 1
ATOM 663 C C . VAL A 1 89 ? -8.392 1.041 19.785 1.00 74.00 89 VAL A C 1
ATOM 665 O O . VAL A 1 89 ? -9.367 0.319 19.626 1.00 74.00 89 VAL A O 1
ATOM 668 N N . THR A 1 90 ? -7.284 0.901 19.056 1.00 70.06 90 THR A N 1
ATOM 669 C CA . THR A 1 90 ? -7.193 -0.047 17.938 1.00 70.06 90 THR A CA 1
ATOM 670 C C . THR A 1 90 ? -6.117 -1.095 18.186 1.00 70.06 90 THR A C 1
ATOM 672 O O . THR A 1 90 ? -4.925 -0.784 18.130 1.00 70.06 90 THR A O 1
ATOM 675 N N . HIS A 1 91 ? -6.521 -2.350 18.378 1.00 68.62 91 HIS A N 1
ATOM 676 C CA . HIS A 1 91 ? -5.588 -3.458 18.618 1.00 68.62 91 HIS A CA 1
ATOM 677 C C . HIS A 1 91 ? -4.784 -3.831 17.382 1.00 68.62 91 HIS A C 1
ATOM 679 O O . HIS A 1 91 ? -3.607 -4.191 17.471 1.00 68.62 91 HIS A O 1
ATOM 685 N N . GLN A 1 92 ? -5.423 -3.752 16.223 1.00 69.25 92 GLN A N 1
ATOM 686 C CA . GLN A 1 92 ? -4.840 -4.137 14.964 1.00 69.25 92 GLN A CA 1
ATOM 687 C C . GLN A 1 92 ? -5.384 -3.280 13.830 1.00 69.25 92 GLN A C 1
ATOM 689 O O . GLN A 1 92 ? -6.581 -3.077 13.653 1.00 69.25 92 GLN A O 1
ATOM 694 N N . MET A 1 93 ? -4.482 -2.853 12.962 1.00 70.06 93 MET A N 1
ATOM 695 C CA . MET A 1 93 ? -4.857 -2.140 11.759 1.00 70.06 93 MET A CA 1
ATOM 696 C C . MET A 1 93 ? -4.089 -2.656 10.557 1.00 70.06 93 MET A C 1
ATOM 698 O O . MET A 1 93 ? -2.861 -2.709 10.542 1.00 70.06 93 MET A O 1
ATOM 702 N N . SER A 1 94 ? -4.849 -3.031 9.538 1.00 69.19 94 SER A N 1
ATOM 703 C CA . SER A 1 94 ? -4.369 -3.478 8.253 1.00 69.19 94 SER A CA 1
ATOM 704 C C . SER A 1 94 ? -4.666 -2.476 7.166 1.00 69.19 94 SER A C 1
ATOM 706 O O . SER A 1 94 ? -5.812 -2.205 6.827 1.00 69.19 94 SER A O 1
ATOM 708 N N . VAL A 1 95 ? -3.598 -1.936 6.598 1.00 67.31 95 VAL A N 1
ATOM 709 C CA . VAL A 1 95 ? -3.677 -1.120 5.394 1.00 67.31 95 VAL A CA 1
ATOM 710 C C . VAL A 1 95 ? -3.388 -2.031 4.211 1.00 67.31 95 VAL A C 1
ATOM 712 O O . VAL A 1 95 ? -2.449 -2.816 4.284 1.00 67.31 95 VAL A O 1
ATOM 715 N N . GLN A 1 96 ? -4.218 -1.970 3.174 1.00 65.88 96 GLN A N 1
ATOM 716 C CA . GLN A 1 96 ? -4.110 -2.753 1.948 1.00 65.88 96 GLN A CA 1
ATOM 717 C C . GLN A 1 96 ? -3.767 -1.816 0.792 1.00 65.88 96 GLN A C 1
ATOM 719 O O . GLN A 1 96 ? -4.501 -0.868 0.520 1.00 65.88 96 GLN A O 1
ATOM 724 N N . PHE A 1 97 ? -2.668 -2.087 0.095 1.00 60.12 97 PHE A N 1
ATOM 725 C CA . PHE A 1 97 ? -2.201 -1.242 -1.006 1.00 60.12 97 PHE A CA 1
ATOM 726 C C . PHE A 1 97 ? -2.242 -1.956 -2.353 1.00 60.12 97 PHE A C 1
ATOM 728 O O . PHE A 1 97 ? -1.463 -2.885 -2.539 1.00 60.12 97 PHE A O 1
ATOM 735 N N . GLY A 1 98 ? -3.083 -1.479 -3.276 1.00 55.97 98 GLY A N 1
ATOM 736 C CA . GLY A 1 98 ? -3.210 -1.962 -4.657 1.00 55.97 98 GLY A CA 1
ATOM 737 C C . GLY A 1 98 ? -4.661 -2.260 -5.059 1.00 55.97 98 GLY A C 1
ATOM 738 O O . GLY A 1 98 ? -5.575 -2.087 -4.256 1.00 55.97 98 GLY A O 1
ATOM 739 N N . ASP A 1 99 ? -4.878 -2.664 -6.317 1.00 52.34 99 ASP A N 1
ATOM 740 C CA . ASP A 1 99 ? -6.200 -3.087 -6.815 1.00 52.34 99 ASP A CA 1
ATOM 741 C C . ASP A 1 99 ? -6.627 -4.400 -6.130 1.00 52.34 99 ASP A C 1
ATOM 743 O O . ASP A 1 99 ? -5.792 -5.285 -5.906 1.00 52.34 99 ASP A O 1
ATOM 747 N N . ASP A 1 100 ? -7.926 -4.519 -5.836 1.00 45.78 100 ASP A N 1
ATOM 748 C CA . ASP A 1 100 ? -8.610 -5.480 -4.948 1.00 45.78 100 ASP A CA 1
ATOM 749 C C . ASP A 1 100 ? -8.337 -6.962 -5.262 1.00 45.78 100 ASP A C 1
ATOM 751 O O . ASP A 1 100 ? -8.794 -7.853 -4.546 1.00 45.78 100 ASP A O 1
ATOM 755 N N . ARG A 1 101 ? -7.602 -7.258 -6.338 1.00 49.25 101 ARG A N 1
ATOM 756 C CA . ARG A 1 101 ? -7.427 -8.614 -6.838 1.00 49.25 101 ARG A CA 1
ATOM 757 C C . ARG A 1 101 ? -6.203 -9.347 -6.292 1.00 49.25 101 ARG A C 1
ATOM 759 O O . ARG A 1 101 ? -6.418 -10.439 -5.793 1.00 49.25 101 ARG A O 1
ATOM 766 N N . TYR A 1 102 ? -4.965 -8.833 -6.315 1.00 46.50 102 TYR A N 1
ATOM 767 C CA . TYR A 1 102 ? -3.793 -9.662 -5.907 1.00 46.50 102 TYR A CA 1
ATOM 768 C C . TYR A 1 102 ? -2.523 -8.911 -5.462 1.00 46.50 102 TYR A C 1
ATOM 770 O O . TYR A 1 102 ? -1.513 -9.550 -5.158 1.00 46.50 102 TYR A O 1
ATOM 778 N N . ARG A 1 103 ? -2.523 -7.575 -5.432 1.00 51.72 103 ARG A N 1
ATOM 779 C CA . ARG A 1 103 ? -1.331 -6.772 -5.115 1.00 51.72 103 ARG A CA 1
ATOM 780 C C . ARG A 1 103 ? -1.641 -5.996 -3.857 1.00 51.72 103 ARG A C 1
ATOM 782 O O . ARG A 1 103 ? -2.410 -5.051 -3.917 1.00 51.72 103 ARG A O 1
ATOM 789 N N . CYS A 1 104 ? -1.163 -6.478 -2.719 1.00 47.88 104 CYS A N 1
ATOM 790 C CA . CYS A 1 104 ? -1.511 -5.916 -1.424 1.00 47.88 104 CYS A CA 1
ATOM 791 C C . CYS A 1 104 ? -0.264 -5.877 -0.564 1.00 47.88 104 CYS A C 1
ATOM 793 O O . CYS A 1 104 ? 0.278 -6.931 -0.228 1.00 47.88 104 CYS A O 1
ATOM 795 N N . ILE A 1 105 ? 0.167 -4.676 -0.183 1.00 50.34 105 ILE A N 1
ATOM 796 C CA . ILE A 1 105 ? 0.963 -4.561 1.033 1.00 50.34 105 ILE A CA 1
ATOM 797 C C . ILE A 1 105 ? -0.032 -4.634 2.195 1.00 50.34 105 ILE A C 1
ATOM 799 O O . ILE A 1 105 ? -0.974 -3.849 2.185 1.00 50.34 105 ILE A O 1
ATOM 803 N N . HIS A 1 106 ? 0.113 -5.580 3.130 1.00 50.47 106 HIS A N 1
ATOM 804 C CA . HIS A 1 106 ? -0.709 -5.616 4.347 1.00 50.47 106 HIS A CA 1
ATOM 805 C C . HIS A 1 106 ? 0.069 -5.050 5.510 1.00 50.47 106 HIS A C 1
ATOM 807 O O . HIS A 1 106 ? 1.139 -5.552 5.834 1.00 50.47 106 HIS A O 1
ATOM 813 N N . PHE A 1 107 ? -0.518 -4.094 6.204 1.00 48.44 107 PHE A N 1
ATOM 814 C CA . PHE A 1 107 ? 0.021 -3.640 7.477 1.00 48.44 107 PHE A CA 1
ATOM 815 C C . PHE A 1 107 ? -0.657 -4.388 8.625 1.00 48.44 107 PHE A C 1
ATOM 817 O O . PHE A 1 107 ? -1.731 -4.966 8.462 1.00 48.44 107 PHE A O 1
ATOM 824 N N . ARG A 1 108 ? -0.005 -4.452 9.775 1.00 46.44 108 ARG A N 1
ATOM 825 C CA . ARG A 1 108 ? -0.591 -4.807 11.063 1.00 46.44 108 ARG A CA 1
ATOM 826 C C . ARG A 1 108 ? 0.011 -3.839 12.058 1.00 46.44 108 ARG A C 1
ATOM 828 O O . ARG A 1 108 ? 1.138 -4.034 12.486 1.00 46.44 108 ARG A O 1
ATOM 835 N N . VAL A 1 109 ? -0.711 -2.773 12.337 1.00 48.81 109 VAL A N 1
ATOM 836 C CA . VAL A 1 109 ? -0.334 -1.702 13.254 1.00 48.81 109 VAL A CA 1
ATOM 837 C C . VAL A 1 109 ? -1.089 -1.972 14.555 1.00 48.81 109 VAL A C 1
ATOM 839 O O . VAL A 1 109 ? -2.316 -1.957 14.536 1.00 48.81 109 VAL A O 1
ATOM 842 N N . ALA A 1 110 ? -0.395 -2.268 15.656 1.00 48.72 110 ALA A N 1
ATOM 843 C CA . ALA A 1 110 ? -1.023 -2.360 16.978 1.00 48.72 110 ALA A CA 1
ATOM 844 C C . ALA A 1 110 ? -0.843 -1.042 17.740 1.00 48.72 110 ALA A C 1
ATOM 846 O O . ALA A 1 110 ? 0.273 -0.732 18.172 1.00 48.72 110 ALA A O 1
ATOM 847 N N . LEU A 1 111 ? -1.921 -0.262 17.873 1.00 51.41 111 LEU A N 1
ATOM 848 C CA . LEU A 1 111 ? -1.924 1.019 18.581 1.00 51.41 111 LEU A CA 1
ATOM 849 C C . LEU A 1 111 ? -2.329 0.799 20.045 1.00 51.41 111 LEU A C 1
ATOM 851 O O . LEU A 1 111 ? -3.175 -0.032 20.354 1.00 51.41 111 LEU A O 1
ATOM 855 N N . THR A 1 112 ? -1.750 1.564 20.966 1.00 43.34 112 THR A N 1
ATOM 856 C CA . THR A 1 112 ? -2.250 1.649 22.347 1.00 43.34 112 THR A CA 1
ATOM 857 C C . THR A 1 112 ? -2.671 3.077 22.676 1.00 43.34 112 THR A C 1
ATOM 859 O O . THR A 1 112 ? -1.961 4.015 22.321 1.00 43.34 112 THR A O 1
ATOM 862 N N . SER A 1 113 ? -3.798 3.231 23.374 1.00 40.09 113 SER A N 1
ATOM 863 C CA . SER A 1 113 ? -4.371 4.494 23.884 1.00 40.09 113 SER A CA 1
ATOM 864 C C . SER A 1 113 ? -4.651 4.364 25.401 1.00 40.09 113 SER A C 1
ATOM 866 O O . SER A 1 113 ? -4.710 3.225 25.873 1.00 40.09 113 SER A O 1
ATOM 868 N N . PRO A 1 114 ? -4.858 5.448 26.189 1.00 46.41 114 PRO A N 1
ATOM 869 C CA . PRO A 1 114 ? -4.337 6.818 26.086 1.00 46.41 114 PRO A CA 1
ATOM 870 C C . PRO A 1 114 ? -3.476 7.195 27.316 1.00 46.41 114 PRO A C 1
ATOM 872 O O . PRO A 1 114 ? -3.730 6.777 28.443 1.00 46.41 114 PRO A O 1
ATOM 875 N N . GLY A 1 115 ? -2.451 8.032 27.110 1.00 43.69 115 GLY A N 1
ATOM 876 C CA . GLY A 1 115 ? -1.647 8.635 28.191 1.00 43.69 115 GLY A CA 1
ATOM 877 C C . GLY A 1 115 ? -0.140 8.677 27.933 1.00 43.69 115 GLY A C 1
ATOM 878 O O . GLY A 1 115 ? 0.576 9.474 28.535 1.00 43.69 115 GLY A O 1
ATOM 879 N N . VAL A 1 116 ? 0.359 7.878 26.990 1.00 42.34 116 VAL A N 1
ATOM 880 C CA . VAL A 1 116 ? 1.763 7.900 26.570 1.00 42.34 116 VAL A CA 1
ATOM 881 C C . VAL A 1 116 ? 1.801 7.944 25.054 1.00 42.34 116 VAL A C 1
ATOM 883 O O . VAL A 1 116 ? 1.141 7.155 24.387 1.00 42.34 116 VAL A O 1
ATOM 886 N N . ARG A 1 117 ? 2.559 8.911 24.532 1.00 44.16 117 ARG A N 1
ATOM 887 C CA . ARG A 1 117 ? 2.863 9.130 23.114 1.00 44.16 117 ARG A CA 1
ATOM 888 C C . ARG A 1 117 ? 2.951 7.808 22.342 1.00 44.16 117 ARG A C 1
ATOM 890 O O . ARG A 1 117 ? 3.968 7.132 22.442 1.00 44.16 117 ARG A O 1
ATOM 897 N N . SER A 1 118 ? 1.895 7.487 21.591 1.00 48.62 118 SER A N 1
ATOM 898 C CA . SER A 1 118 ? 1.923 6.721 20.337 1.00 48.62 118 SER A CA 1
ATOM 899 C C . SER A 1 118 ? 3.026 5.655 20.248 1.00 48.62 118 SER A C 1
ATOM 901 O O . SER A 1 118 ? 3.888 5.741 19.377 1.00 48.62 118 SER A O 1
ATOM 903 N N . SER A 1 119 ? 3.045 4.677 21.156 1.00 49.16 119 SER A N 1
ATOM 904 C CA . SER A 1 119 ? 3.944 3.533 21.030 1.00 49.16 119 SER A CA 1
ATOM 905 C C . SER A 1 119 ? 3.241 2.455 20.220 1.00 49.16 119 SER A C 1
ATOM 907 O O . SER A 1 119 ? 2.337 1.763 20.686 1.00 49.16 119 SER A O 1
ATOM 909 N N . LEU A 1 120 ? 3.643 2.328 18.960 1.00 52.78 120 LEU A N 1
ATOM 910 C CA . LEU A 1 120 ? 3.272 1.170 18.172 1.00 52.78 120 LEU A CA 1
ATOM 911 C C . LEU A 1 120 ? 3.937 -0.067 18.789 1.00 52.78 120 LEU A C 1
ATOM 913 O O . LEU A 1 120 ? 5.163 -0.165 18.785 1.00 52.78 120 LEU A O 1
ATOM 917 N N . LYS A 1 121 ? 3.153 -1.011 19.321 1.00 51.16 121 LYS A N 1
ATOM 918 C CA . LYS A 1 121 ? 3.720 -2.220 19.951 1.00 51.16 121 LYS A CA 1
ATOM 919 C C . LYS A 1 121 ? 4.317 -3.190 18.934 1.00 51.16 121 LYS A C 1
ATOM 921 O O . LYS A 1 121 ? 5.265 -3.899 19.244 1.00 51.16 121 LYS A O 1
ATOM 926 N N . SER A 1 122 ? 3.740 -3.253 17.739 1.00 52.97 122 SER A N 1
ATOM 927 C CA . SER A 1 122 ? 4.210 -4.114 16.659 1.00 52.97 122 SER A CA 1
ATOM 928 C C . SER A 1 122 ? 3.732 -3.560 15.322 1.00 52.97 122 SER A C 1
ATOM 930 O O . SER A 1 122 ? 2.567 -3.161 15.199 1.00 52.97 122 SER A O 1
ATOM 932 N N . LEU A 1 123 ? 4.636 -3.543 14.338 1.00 58.75 123 LEU A N 1
ATOM 933 C CA . LEU A 1 123 ? 4.294 -3.384 12.934 1.00 58.75 123 LEU A CA 1
ATOM 934 C C . LEU A 1 123 ? 4.604 -4.673 12.184 1.00 58.75 123 LEU A C 1
ATOM 936 O O . LEU A 1 123 ? 5.769 -5.014 12.010 1.00 58.75 123 LEU A O 1
ATOM 940 N N . SER A 1 124 ? 3.588 -5.348 11.659 1.00 59.97 124 SER A N 1
ATOM 941 C CA . SER A 1 124 ? 3.817 -6.365 10.631 1.00 59.97 124 SER A CA 1
ATOM 942 C C . SER A 1 124 ? 3.555 -5.749 9.268 1.00 59.97 124 SER A C 1
ATOM 944 O O . SER A 1 124 ? 2.468 -5.228 9.036 1.00 59.97 124 SER A O 1
ATOM 946 N N . VAL A 1 125 ? 4.525 -5.811 8.360 1.00 61.50 125 VAL A N 1
ATOM 947 C CA . VAL A 1 125 ? 4.320 -5.398 6.971 1.00 61.50 125 VAL A CA 1
ATOM 948 C C . VAL A 1 125 ? 4.491 -6.594 6.054 1.00 61.50 125 VAL A C 1
ATOM 950 O O . VAL A 1 125 ? 5.589 -7.124 5.902 1.00 61.50 125 VAL A O 1
ATOM 953 N N . ARG A 1 126 ? 3.411 -7.010 5.397 1.00 65.69 126 ARG A N 1
ATOM 954 C CA . ARG A 1 126 ? 3.477 -7.961 4.290 1.00 65.69 126 ARG A CA 1
ATOM 955 C C . ARG A 1 126 ? 3.708 -7.187 3.017 1.00 65.69 126 ARG A C 1
ATOM 957 O O . ARG A 1 126 ? 2.814 -6.475 2.589 1.00 65.69 126 ARG A O 1
ATOM 964 N N . VAL A 1 127 ? 4.866 -7.361 2.408 1.00 66.38 127 VAL A N 1
ATOM 965 C CA . VAL A 1 127 ? 5.186 -6.808 1.092 1.00 66.38 127 VAL A CA 1
ATOM 966 C C . VAL A 1 127 ? 4.693 -7.801 0.030 1.00 66.38 127 VAL A C 1
ATOM 968 O O . VAL A 1 127 ? 4.889 -9.007 0.205 1.00 66.38 127 VAL A O 1
ATOM 971 N N . PRO A 1 128 ? 4.014 -7.359 -1.043 1.00 67.12 128 PRO A N 1
ATOM 972 C CA . PRO A 1 128 ? 3.625 -8.238 -2.131 1.00 67.12 128 PRO A CA 1
ATOM 973 C C . PRO A 1 128 ? 4.877 -8.826 -2.778 1.00 67.12 128 PRO A C 1
ATOM 975 O O . PRO A 1 128 ? 5.912 -8.173 -2.874 1.00 67.12 128 PRO A O 1
ATOM 978 N N . ALA A 1 129 ? 4.760 -10.053 -3.282 1.00 69.44 129 ALA A N 1
ATOM 979 C CA . ALA A 1 129 ? 5.851 -10.698 -4.010 1.00 69.44 129 ALA A CA 1
ATOM 980 C C . ALA A 1 129 ? 6.163 -10.007 -5.352 1.00 69.44 129 ALA A C 1
ATOM 982 O O . ALA A 1 129 ? 7.142 -10.362 -6.003 1.00 69.44 129 ALA A O 1
ATOM 983 N N . SER A 1 130 ? 5.328 -9.046 -5.763 1.00 81.00 130 SER A N 1
ATOM 984 C CA . SER A 1 130 ? 5.561 -8.224 -6.939 1.00 81.00 130 SER A CA 1
ATOM 985 C C . SER A 1 130 ? 5.752 -6.761 -6.567 1.00 81.00 130 SER A C 1
ATOM 987 O O . SER A 1 130 ? 4.874 -6.178 -5.929 1.00 81.00 130 SER A O 1
ATOM 989 N N . ILE A 1 131 ? 6.866 -6.179 -7.010 1.00 84.38 131 ILE A N 1
ATOM 990 C CA . ILE A 1 131 ? 7.161 -4.750 -6.876 1.00 84.38 131 ILE A CA 1
ATOM 991 C C . ILE A 1 131 ? 7.053 -4.095 -8.249 1.00 84.38 131 ILE A C 1
ATOM 993 O O . ILE A 1 131 ? 7.722 -4.518 -9.187 1.00 84.38 131 ILE A O 1
ATOM 997 N N . ASP A 1 132 ? 6.210 -3.070 -8.358 1.00 84.12 132 ASP A N 1
ATOM 998 C CA . ASP A 1 132 ? 6.042 -2.205 -9.523 1.00 84.12 132 ASP A CA 1
ATOM 999 C C . ASP A 1 132 ? 5.795 -0.739 -9.133 1.00 84.12 132 ASP A C 1
ATOM 1001 O O . ASP A 1 132 ? 5.771 -0.383 -7.951 1.00 84.12 132 ASP A O 1
ATOM 1005 N N . HIS A 1 133 ? 5.609 0.120 -10.138 1.00 79.69 133 HIS A N 1
ATOM 1006 C CA . HIS A 1 133 ? 5.349 1.550 -9.950 1.00 79.69 133 HIS A CA 1
ATOM 1007 C C . HIS A 1 133 ? 4.081 1.857 -9.134 1.00 79.69 133 HIS A C 1
ATOM 1009 O O . HIS A 1 133 ? 3.951 2.967 -8.633 1.00 79.69 133 HIS A O 1
ATOM 1015 N N . ASN A 1 134 ? 3.158 0.905 -8.958 1.00 75.56 134 ASN A N 1
ATOM 1016 C CA . ASN A 1 134 ? 1.973 1.095 -8.119 1.00 75.56 134 ASN A CA 1
ATOM 1017 C C . ASN A 1 134 ? 2.236 0.681 -6.668 1.00 75.56 134 ASN A C 1
ATOM 1019 O O . ASN A 1 134 ? 1.722 1.300 -5.739 1.00 75.56 134 ASN A O 1
ATOM 1023 N N . THR A 1 135 ? 3.028 -0.371 -6.452 1.00 77.00 135 THR A N 1
ATOM 1024 C CA . THR A 1 135 ? 3.326 -0.867 -5.100 1.00 77.00 135 THR A CA 1
ATOM 1025 C C . THR A 1 135 ? 4.464 -0.102 -4.430 1.00 77.00 135 THR A C 1
ATOM 1027 O O . THR A 1 135 ? 4.505 -0.026 -3.206 1.00 77.00 135 THR A O 1
ATOM 1030 N N . PHE A 1 136 ? 5.399 0.464 -5.197 1.00 81.81 136 PHE A N 1
ATOM 1031 C CA . PHE A 1 136 ? 6.545 1.171 -4.625 1.00 81.81 136 PHE A CA 1
ATOM 1032 C C . PHE A 1 136 ? 6.159 2.451 -3.859 1.00 81.81 136 PHE A C 1
ATOM 1034 O O . PHE A 1 136 ? 6.562 2.574 -2.702 1.00 81.81 136 PHE A O 1
ATOM 1041 N N . PRO A 1 137 ? 5.291 3.345 -4.379 1.00 78.06 137 PRO A N 1
ATOM 1042 C CA . PRO A 1 137 ? 4.807 4.493 -3.607 1.00 78.06 137 PRO A CA 1
ATOM 1043 C C . PRO A 1 137 ? 4.089 4.089 -2.316 1.00 78.06 137 PRO A C 1
ATOM 1045 O O . PRO A 1 137 ? 4.171 4.780 -1.302 1.00 78.06 137 PRO A O 1
ATOM 1048 N N . ALA A 1 138 ? 3.408 2.942 -2.324 1.00 74.81 138 ALA A N 1
ATOM 1049 C CA . ALA A 1 138 ? 2.782 2.397 -1.131 1.00 74.81 138 ALA A CA 1
ATOM 1050 C C . ALA A 1 138 ? 3.795 1.935 -0.076 1.00 74.81 138 ALA A C 1
ATOM 1052 O O . ALA A 1 138 ? 3.584 2.150 1.118 1.00 74.81 138 ALA A O 1
ATOM 1053 N N . LEU A 1 139 ? 4.917 1.363 -0.510 1.00 78.44 139 LEU A N 1
ATOM 1054 C CA . LEU A 1 139 ? 6.024 1.007 0.371 1.00 78.44 139 LEU A CA 1
ATOM 1055 C C . LEU A 1 139 ? 6.698 2.252 0.977 1.00 78.44 139 LEU A C 1
ATOM 1057 O O . LEU A 1 139 ? 7.055 2.240 2.152 1.00 78.44 139 LEU A O 1
ATOM 1061 N N . LEU A 1 140 ? 6.816 3.345 0.219 1.00 80.56 140 LEU A N 1
ATOM 1062 C CA . LEU A 1 140 ? 7.320 4.624 0.738 1.00 80.56 140 LEU A CA 1
ATOM 1063 C C . LEU A 1 140 ? 6.346 5.278 1.730 1.00 80.56 140 LEU A C 1
ATOM 1065 O O . LEU A 1 140 ? 6.753 5.837 2.746 1.00 80.56 140 LEU A O 1
ATOM 1069 N N . ALA A 1 141 ? 5.043 5.191 1.472 1.00 75.44 141 ALA A N 1
ATOM 1070 C CA . ALA A 1 141 ? 4.035 5.719 2.386 1.00 75.44 141 ALA A CA 1
ATOM 1071 C C . ALA A 1 141 ? 4.029 4.992 3.732 1.00 75.44 141 ALA A C 1
ATOM 1073 O O . ALA A 1 141 ? 3.916 5.604 4.794 1.00 75.44 141 ALA A O 1
ATOM 1074 N N . ALA A 1 142 ? 4.185 3.677 3.673 1.00 73.88 142 ALA A N 1
ATOM 1075 C CA . ALA A 1 142 ? 4.369 2.830 4.830 1.00 73.88 142 ALA A CA 1
ATOM 1076 C C . ALA A 1 142 ? 5.600 3.198 5.652 1.00 73.88 142 ALA A C 1
ATOM 1078 O O . ALA A 1 142 ? 5.524 3.273 6.876 1.00 73.88 142 ALA A O 1
ATOM 1079 N N . ASP A 1 143 ? 6.711 3.473 4.976 1.00 77.44 143 ASP A N 1
ATOM 1080 C CA . ASP A 1 143 ? 7.919 3.964 5.622 1.00 77.44 143 ASP A CA 1
ATOM 1081 C C . ASP A 1 143 ? 7.688 5.297 6.340 1.00 77.44 143 ASP A C 1
ATOM 1083 O O . ASP A 1 143 ? 8.051 5.471 7.501 1.00 77.44 143 ASP A O 1
ATOM 1087 N N . SER A 1 144 ? 6.988 6.227 5.687 1.00 76.38 144 SER A N 1
ATOM 1088 C CA . SER A 1 144 ? 6.596 7.490 6.313 1.00 76.38 144 SER A CA 1
ATOM 1089 C C . SER A 1 144 ? 5.754 7.268 7.574 1.00 76.38 144 SER A C 1
ATOM 1091 O O . SER A 1 144 ? 5.966 7.946 8.581 1.00 76.38 144 SER A O 1
ATOM 1093 N N . LEU A 1 145 ? 4.831 6.298 7.554 1.00 71.81 145 LEU A N 1
ATOM 1094 C CA . LEU A 1 145 ? 4.035 5.932 8.725 1.00 71.81 145 LEU A CA 1
ATOM 1095 C C . LEU A 1 145 ? 4.911 5.364 9.850 1.00 71.81 145 LEU A C 1
ATOM 1097 O O . LEU A 1 145 ? 4.780 5.805 10.988 1.00 71.81 145 LEU A O 1
ATOM 1101 N N . ILE A 1 146 ? 5.823 4.440 9.535 1.00 71.69 146 ILE A N 1
ATOM 1102 C CA . ILE A 1 146 ? 6.785 3.871 10.494 1.00 71.69 146 ILE A CA 1
ATOM 1103 C C . ILE A 1 146 ? 7.571 4.984 11.186 1.00 71.69 146 ILE A C 1
ATOM 1105 O O . ILE A 1 146 ? 7.599 5.058 12.418 1.00 71.69 146 ILE A O 1
ATOM 1109 N N . ASN A 1 147 ? 8.132 5.893 10.388 1.00 71.25 147 ASN A N 1
ATOM 1110 C CA . ASN A 1 147 ? 8.929 7.015 10.869 1.00 71.25 147 ASN A CA 1
ATOM 1111 C C . ASN A 1 147 ? 8.103 7.967 11.753 1.00 71.25 147 ASN A C 1
ATOM 1113 O O . ASN A 1 147 ? 8.582 8.427 12.792 1.00 71.25 147 ASN A O 1
ATOM 1117 N N . LYS A 1 148 ? 6.836 8.231 11.396 1.00 68.00 148 LYS A N 1
ATOM 1118 C CA . LYS A 1 148 ? 5.911 9.037 12.216 1.00 68.00 148 LYS A CA 1
ATOM 1119 C C . LYS A 1 148 ? 5.554 8.350 13.536 1.00 68.00 148 LYS A C 1
ATOM 1121 O O . LYS A 1 148 ? 5.487 9.016 14.567 1.00 68.00 148 LYS A O 1
ATOM 1126 N N . CYS A 1 149 ? 5.349 7.035 13.520 1.00 62.19 149 CYS A N 1
ATOM 1127 C CA . CYS A 1 149 ? 4.969 6.249 14.693 1.00 62.19 149 CYS A CA 1
ATOM 1128 C C . CYS A 1 149 ? 6.133 5.965 15.660 1.00 62.19 149 CYS A C 1
ATOM 1130 O O . CYS A 1 149 ? 5.888 5.370 16.707 1.00 62.19 149 CYS A O 1
ATOM 1132 N N . ARG A 1 150 ? 7.373 6.388 15.345 1.00 63.62 150 ARG A N 1
ATOM 1133 C CA . ARG A 1 150 ? 8.587 6.157 16.159 1.00 63.62 150 ARG A CA 1
ATOM 1134 C C . ARG A 1 150 ? 8.718 4.706 16.631 1.00 63.62 150 ARG A C 1
ATOM 1136 O O . ARG A 1 150 ? 9.075 4.444 17.781 1.00 63.62 150 ARG A O 1
ATOM 1143 N N . VAL A 1 151 ? 8.385 3.770 15.749 1.00 60.00 151 VAL A N 1
ATOM 1144 C CA . VAL A 1 151 ? 8.609 2.346 16.000 1.00 60.00 151 VAL A CA 1
ATOM 1145 C C . VAL A 1 151 ? 10.112 2.162 16.179 1.00 60.00 151 VAL A C 1
ATOM 1147 O O . VAL A 1 151 ? 10.881 2.703 15.390 1.00 60.00 151 VAL A O 1
ATOM 1150 N N . SER A 1 152 ? 10.538 1.463 17.233 1.00 53.06 152 SER A N 1
ATOM 1151 C CA . SER A 1 152 ? 11.953 1.115 17.392 1.00 53.06 152 SER A CA 1
ATOM 1152 C C . SER A 1 152 ? 12.428 0.375 16.136 1.00 53.06 152 SER A C 1
ATOM 1154 O O . SER A 1 152 ? 11.697 -0.476 15.625 1.00 53.06 152 SER A O 1
ATOM 1156 N N . ASP A 1 153 ? 13.634 0.698 15.657 1.00 52.06 153 ASP A N 1
ATOM 1157 C CA . ASP A 1 153 ? 14.252 0.117 14.451 1.00 52.06 153 ASP A CA 1
ATOM 1158 C C . ASP A 1 153 ? 14.354 -1.425 14.481 1.00 52.06 153 ASP A C 1
ATOM 1160 O O . ASP A 1 153 ? 14.629 -2.048 13.458 1.00 52.06 153 ASP A O 1
ATOM 1164 N N . ASP A 1 154 ? 14.100 -2.038 15.640 1.00 45.84 154 ASP A N 1
ATOM 1165 C CA . ASP A 1 154 ? 14.158 -3.479 15.902 1.00 45.84 154 ASP A CA 1
ATOM 1166 C C . ASP A 1 154 ? 12.786 -4.184 15.813 1.00 45.84 154 ASP A C 1
ATOM 1168 O O . ASP A 1 154 ? 12.620 -5.332 16.222 1.00 45.84 154 ASP A O 1
ATOM 1172 N N . GLY A 1 155 ? 11.756 -3.499 15.304 1.00 50.56 155 GLY A N 1
ATOM 1173 C CA . GLY A 1 155 ? 10.459 -4.119 15.041 1.00 50.56 155 GLY A CA 1
ATOM 1174 C C . GLY A 1 155 ? 10.578 -5.226 13.987 1.00 50.56 155 GLY A C 1
ATOM 1175 O O . GLY A 1 155 ? 11.047 -4.974 12.879 1.00 50.56 155 GLY A O 1
ATOM 1176 N N . ASP A 1 156 ? 10.126 -6.442 14.315 1.00 53.00 156 ASP A N 1
ATOM 1177 C CA . ASP A 1 156 ? 10.136 -7.618 13.433 1.00 53.00 156 ASP A CA 1
ATOM 1178 C C . ASP A 1 156 ? 9.380 -7.371 12.112 1.00 53.00 156 ASP A C 1
ATOM 1180 O O . ASP A 1 156 ? 8.196 -7.689 11.950 1.00 53.00 156 ASP A O 1
ATOM 1184 N N . ILE A 1 157 ? 10.086 -6.841 11.110 1.00 53.38 157 ILE A N 1
ATOM 1185 C CA . ILE A 1 157 ? 9.613 -6.779 9.727 1.00 53.38 157 ILE A CA 1
ATOM 1186 C C . ILE A 1 157 ? 9.584 -8.212 9.199 1.00 53.38 157 ILE A C 1
ATOM 1188 O O . ILE A 1 157 ? 10.558 -8.719 8.638 1.00 53.38 157 ILE A O 1
ATOM 1192 N N . THR A 1 158 ? 8.453 -8.882 9.393 1.00 52.97 158 THR A N 1
ATOM 1193 C CA . THR A 1 158 ? 8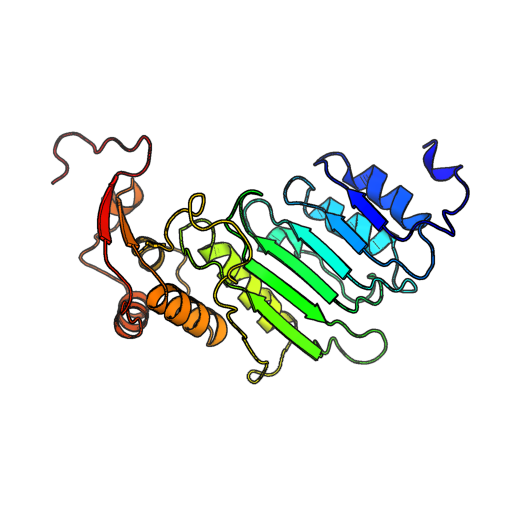.211 -10.195 8.804 1.00 52.97 158 THR A CA 1
ATOM 1194 C C . THR A 1 158 ? 7.611 -9.998 7.421 1.00 52.97 158 THR A C 1
ATOM 1196 O O . THR A 1 158 ? 6.396 -9.849 7.272 1.00 52.97 158 THR A O 1
ATOM 1199 N N . VAL A 1 159 ? 8.457 -10.029 6.391 1.00 52.16 159 VAL A N 1
ATOM 1200 C CA . VAL A 1 159 ? 7.978 -10.168 5.016 1.00 52.16 159 VAL A CA 1
ATOM 1201 C C . VAL A 1 159 ? 7.456 -11.592 4.867 1.00 52.16 159 VAL A C 1
ATOM 1203 O O . VAL A 1 159 ? 8.200 -12.549 4.660 1.00 52.16 159 VAL A O 1
ATOM 1206 N N . LEU A 1 160 ? 6.151 -11.760 5.056 1.00 48.72 160 LEU A N 1
ATOM 1207 C CA . LEU A 1 160 ? 5.527 -13.060 4.880 1.00 48.72 160 LEU A CA 1
ATOM 1208 C C . LEU A 1 160 ? 5.542 -13.406 3.394 1.00 48.72 160 LEU A C 1
ATOM 1210 O O . LEU A 1 160 ? 4.790 -12.827 2.608 1.00 48.72 160 LEU A O 1
ATOM 1214 N N . ARG A 1 161 ? 6.377 -14.389 3.035 1.00 47.06 161 ARG A N 1
ATOM 1215 C CA . ARG A 1 161 ? 6.299 -15.110 1.762 1.00 47.06 161 ARG A CA 1
ATOM 1216 C C . ARG A 1 161 ? 4.835 -15.492 1.565 1.00 47.06 161 ARG A C 1
ATOM 1218 O O . ARG A 1 161 ? 4.288 -16.229 2.381 1.00 47.06 161 ARG A O 1
ATOM 1225 N N . GLN A 1 162 ? 4.194 -14.903 0.556 1.00 49.69 162 GLN A N 1
ATOM 1226 C CA . GLN A 1 162 ? 2.750 -14.973 0.328 1.00 49.69 162 GLN A CA 1
ATOM 1227 C C . GLN A 1 162 ? 2.279 -16.433 0.454 1.00 49.69 162 GLN A C 1
ATOM 1229 O O . GLN A 1 162 ? 2.573 -17.265 -0.408 1.00 49.69 162 GLN A O 1
ATOM 1234 N N . SER A 1 163 ? 1.632 -16.761 1.576 1.00 41.50 163 SER A N 1
ATOM 1235 C CA . SER A 1 163 ? 1.411 -18.149 1.972 1.00 41.50 163 SER A CA 1
ATOM 1236 C C . SER A 1 163 ? 0.511 -18.892 0.984 1.00 41.50 163 SER A C 1
ATOM 1238 O O . SER A 1 163 ? -0.252 -18.315 0.202 1.00 41.50 163 SER A O 1
ATOM 1240 N N . GLU A 1 164 ? 0.663 -20.209 1.001 1.00 45.50 164 GLU A N 1
ATOM 1241 C CA . GLU A 1 164 ? 0.228 -21.241 0.051 1.00 45.50 164 GLU A CA 1
ATOM 1242 C C . GLU A 1 164 ? -1.301 -21.427 -0.069 1.00 45.50 164 GLU A C 1
ATOM 1244 O O . GLU A 1 164 ? -1.780 -22.460 -0.526 1.00 45.50 164 GLU A O 1
ATOM 1249 N N . THR A 1 165 ? -2.102 -20.444 0.343 1.00 40.97 165 THR A N 1
ATOM 1250 C CA . THR A 1 165 ? -3.538 -20.613 0.617 1.00 40.97 165 THR A CA 1
ATOM 1251 C C . THR A 1 165 ? -4.471 -20.427 -0.582 1.00 40.97 165 THR A C 1
ATOM 1253 O O . THR A 1 165 ? -5.678 -20.602 -0.438 1.00 40.97 165 THR A O 1
ATOM 1256 N N . THR A 1 166 ? -3.964 -20.116 -1.779 1.00 44.25 166 THR A N 1
ATOM 1257 C CA . THR A 1 166 ? -4.794 -20.047 -2.998 1.00 44.25 166 THR A CA 1
ATOM 1258 C C . THR A 1 166 ? -4.221 -20.939 -4.093 1.00 44.25 166 THR A C 1
ATOM 1260 O O . THR A 1 166 ? -3.004 -21.049 -4.240 1.00 44.25 166 THR A O 1
ATOM 1263 N N . ARG A 1 167 ? -5.118 -21.630 -4.811 1.00 49.53 167 ARG A N 1
ATOM 1264 C CA . ARG A 1 167 ? -4.814 -22.695 -5.779 1.00 49.53 167 ARG A CA 1
ATOM 1265 C C . ARG A 1 167 ? -3.694 -22.290 -6.748 1.00 49.53 167 ARG A C 1
ATOM 1267 O O . ARG A 1 167 ? -3.700 -21.204 -7.318 1.00 49.53 167 ARG A O 1
ATOM 1274 N N . ARG A 1 168 ? -2.753 -23.219 -6.942 1.00 51.19 168 ARG A N 1
ATOM 1275 C CA . ARG A 1 168 ? -1.466 -23.071 -7.64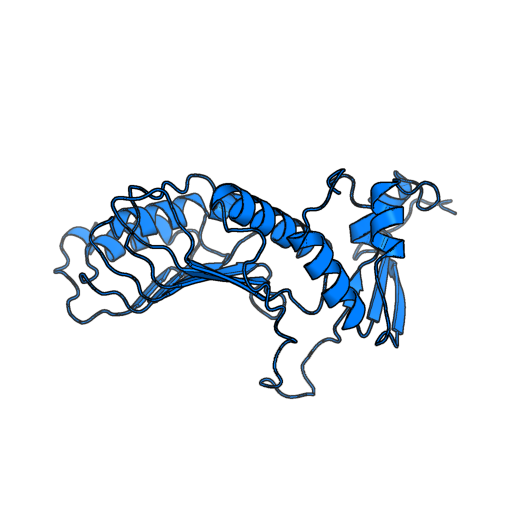9 1.00 51.19 168 ARG A CA 1
ATOM 1276 C C . ARG A 1 168 ? -1.565 -22.614 -9.119 1.00 51.19 168 ARG A C 1
ATOM 1278 O O . ARG A 1 168 ? -0.545 -22.228 -9.671 1.00 51.19 168 ARG A O 1
ATOM 1285 N N . SER A 1 169 ? -2.744 -22.679 -9.744 1.00 54.44 169 SER A N 1
ATOM 1286 C CA . SER A 1 169 ? -2.962 -22.405 -11.174 1.00 54.44 169 SER A CA 1
ATOM 1287 C C . SER A 1 169 ? -3.381 -20.971 -11.510 1.00 54.44 169 SER A C 1
ATOM 1289 O O . SER A 1 169 ? -3.226 -20.573 -12.657 1.00 54.44 169 SER A O 1
ATOM 1291 N N . ASP A 1 170 ? -3.880 -20.194 -10.541 1.00 55.06 170 ASP A N 1
ATOM 1292 C CA . ASP A 1 170 ? -4.489 -18.876 -10.816 1.00 55.06 170 ASP A CA 1
ATOM 1293 C C . ASP A 1 170 ? -3.597 -17.701 -10.391 1.00 55.06 170 ASP A C 1
ATOM 1295 O O . ASP A 1 170 ? -3.994 -16.538 -10.484 1.00 55.06 170 ASP A O 1
ATOM 1299 N N . ARG A 1 171 ? -2.388 -17.977 -9.882 1.00 60.09 171 ARG A N 1
ATOM 1300 C CA . ARG A 1 171 ? -1.485 -16.921 -9.419 1.00 60.09 171 ARG A CA 1
ATOM 1301 C C . ARG A 1 171 ? -0.628 -16.405 -10.576 1.00 60.09 171 ARG A C 1
ATOM 1303 O O . ARG A 1 171 ? 0.101 -17.201 -11.169 1.00 60.09 171 ARG A O 1
ATOM 1310 N N . PRO A 1 172 ? -0.634 -15.089 -10.860 1.00 60.91 172 PRO A N 1
ATOM 1311 C CA . PRO A 1 172 ? 0.422 -14.514 -11.677 1.00 60.91 172 PRO A CA 1
ATOM 1312 C C . PRO A 1 172 ? 1.775 -14.743 -10.973 1.00 60.91 172 PRO A C 1
ATOM 1314 O O . PRO A 1 172 ? 1.832 -14.676 -9.740 1.00 60.91 172 PRO A O 1
ATOM 1317 N N . PRO A 1 173 ? 2.854 -15.041 -11.716 1.00 70.88 173 PRO A N 1
ATOM 1318 C CA . PRO A 1 173 ? 4.181 -15.195 -11.130 1.00 70.88 173 PRO A CA 1
ATOM 1319 C C . PRO A 1 173 ? 4.602 -13.921 -10.380 1.00 70.88 173 PRO A C 1
ATOM 1321 O O . PRO A 1 173 ? 4.253 -12.811 -10.788 1.00 70.88 173 PRO A O 1
ATOM 1324 N N . SER A 1 174 ? 5.348 -14.079 -9.280 1.00 84.06 174 SER A N 1
ATOM 1325 C CA .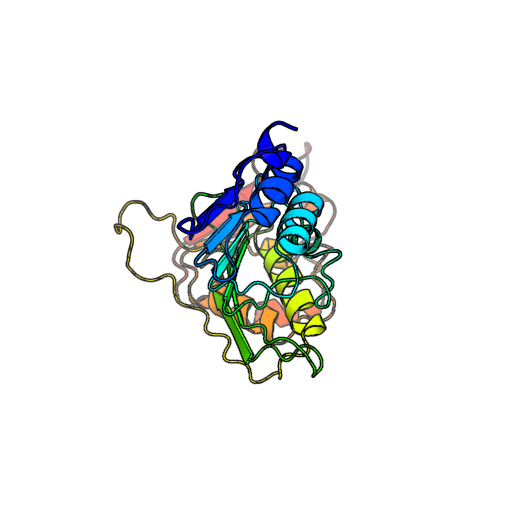 SER A 1 174 ? 5.993 -12.956 -8.588 1.00 84.06 174 SER A CA 1
ATOM 1326 C C . SER A 1 174 ? 6.959 -12.264 -9.545 1.00 84.06 174 SER A C 1
ATOM 1328 O O . SER A 1 174 ? 7.711 -12.941 -10.248 1.00 84.06 174 SER A O 1
ATOM 1330 N N . TYR A 1 175 ? 6.956 -10.933 -9.589 1.00 89.00 175 TYR A N 1
ATOM 1331 C CA . TYR A 1 175 ? 7.838 -10.203 -10.497 1.00 89.00 175 TYR A CA 1
ATOM 1332 C C . TYR A 1 175 ? 8.426 -8.941 -9.878 1.00 89.00 175 TYR A C 1
ATOM 1334 O O . TYR A 1 175 ? 7.760 -8.236 -9.127 1.00 89.00 175 TYR A O 1
ATOM 1342 N N . PHE A 1 176 ? 9.662 -8.618 -10.232 1.00 91.62 176 PHE A N 1
ATOM 1343 C CA . PHE A 1 176 ? 10.321 -7.391 -9.804 1.00 91.62 176 PHE A CA 1
ATOM 1344 C C . PHE A 1 176 ? 10.478 -6.449 -10.994 1.00 91.62 176 PHE A C 1
ATOM 1346 O O . PHE A 1 176 ? 11.078 -6.813 -12.004 1.00 91.62 176 PHE A O 1
ATOM 1353 N N . GLN A 1 177 ? 9.918 -5.248 -10.890 1.00 91.44 177 GLN A N 1
ATOM 1354 C CA . GLN A 1 177 ? 9.999 -4.224 -11.921 1.00 91.44 177 GLN A CA 1
ATOM 1355 C C . GLN A 1 177 ? 11.241 -3.348 -11.699 1.00 91.44 177 GLN A C 1
ATOM 1357 O O . GLN A 1 177 ? 11.270 -2.523 -10.790 1.00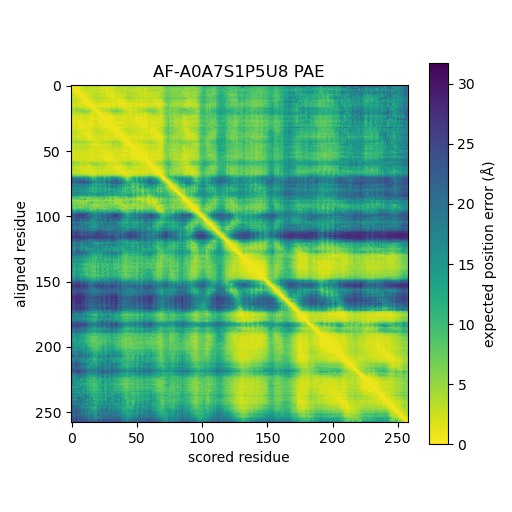 91.44 177 GLN A O 1
ATOM 1362 N N . LEU A 1 178 ? 12.254 -3.488 -12.551 1.00 91.19 178 LEU A N 1
ATOM 1363 C CA . LEU A 1 178 ? 13.511 -2.740 -12.462 1.00 91.19 178 LEU A CA 1
ATOM 1364 C C . LEU A 1 178 ? 13.335 -1.234 -12.670 1.00 91.19 178 LEU A C 1
ATOM 1366 O O . LEU A 1 178 ? 14.026 -0.453 -12.025 1.00 91.19 178 LEU A O 1
ATOM 1370 N N . SER A 1 179 ? 12.385 -0.815 -13.511 1.00 87.38 179 SER A N 1
ATOM 1371 C CA . SER A 1 179 ? 12.113 0.609 -13.763 1.00 87.38 179 SER A CA 1
ATOM 1372 C C . SER A 1 179 ? 11.673 1.370 -12.501 1.00 87.38 179 SER A C 1
ATOM 1374 O O . SER A 1 179 ? 11.759 2.590 -12.464 1.00 87.38 179 SER A O 1
ATOM 1376 N N . VAL A 1 180 ? 11.285 0.674 -11.422 1.00 87.00 180 VAL A N 1
ATOM 1377 C CA . VAL A 1 180 ? 11.048 1.289 -10.102 1.00 87.00 180 VAL A CA 1
ATOM 1378 C C . VAL A 1 180 ? 12.307 1.953 -9.534 1.00 87.00 180 VAL A C 1
ATOM 1380 O O . VAL A 1 180 ? 12.195 2.953 -8.833 1.00 87.00 180 VAL A O 1
ATOM 1383 N N . LEU A 1 181 ? 13.497 1.434 -9.848 1.00 86.75 181 LEU A N 1
ATOM 1384 C CA . LEU A 1 181 ? 14.773 2.000 -9.394 1.00 86.75 181 LEU A CA 1
ATOM 1385 C C . LEU A 1 181 ? 15.162 3.279 -10.154 1.00 86.75 181 LEU A C 1
ATOM 1387 O O . LEU A 1 181 ? 16.051 3.997 -9.709 1.00 86.75 181 LEU A O 1
ATOM 1391 N N . TYR A 1 182 ? 14.495 3.556 -11.276 1.00 77.88 182 TYR A N 1
ATOM 1392 C CA . TYR A 1 182 ? 14.739 4.713 -12.140 1.00 77.88 182 TYR A CA 1
ATOM 1393 C C . TYR A 1 182 ? 13.681 5.805 -11.989 1.00 77.88 182 TYR A C 1
ATOM 1395 O O . TYR A 1 182 ? 13.752 6.813 -12.678 1.00 77.88 182 TYR A O 1
ATOM 1403 N N . ALA A 1 183 ? 12.689 5.621 -11.116 1.00 67.12 183 ALA A N 1
ATOM 1404 C CA . ALA A 1 183 ? 11.682 6.647 -10.904 1.00 67.12 183 ALA A CA 1
ATOM 1405 C C . ALA A 1 183 ? 12.333 7.919 -10.330 1.00 67.12 183 ALA A C 1
ATOM 1407 O O . ALA A 1 183 ? 13.052 7.832 -9.334 1.00 67.12 183 ALA A O 1
ATOM 1408 N N . ASP A 1 184 ? 12.011 9.088 -10.900 1.00 66.56 184 ASP A N 1
ATOM 1409 C CA . ASP A 1 184 ? 12.405 10.418 -10.384 1.00 66.56 184 ASP A CA 1
ATOM 1410 C C . ASP A 1 184 ? 12.142 10.586 -8.879 1.00 66.56 184 ASP A C 1
ATOM 1412 O O . ASP A 1 184 ? 12.824 11.337 -8.182 1.00 66.56 184 ASP A O 1
ATOM 1416 N N . ASP A 1 185 ? 11.146 9.859 -8.374 1.00 66.94 185 ASP A N 1
ATOM 1417 C CA . ASP A 1 185 ? 10.700 9.890 -6.988 1.00 66.94 185 ASP A CA 1
ATOM 1418 C C . ASP A 1 185 ? 11.517 8.985 -6.052 1.00 66.94 185 ASP A C 1
ATOM 1420 O O . ASP A 1 185 ? 11.160 8.851 -4.877 1.00 66.94 185 ASP A O 1
ATOM 1424 N N . LEU A 1 186 ? 12.587 8.331 -6.527 1.00 76.38 186 LEU A N 1
ATOM 1425 C CA . LEU A 1 186 ? 13.424 7.504 -5.665 1.00 76.38 186 LEU A CA 1
ATOM 1426 C C . LEU A 1 186 ? 14.096 8.392 -4.598 1.00 76.38 186 LEU A C 1
ATOM 1428 O O . LEU A 1 186 ? 14.907 9.264 -4.926 1.00 76.38 186 LEU A O 1
ATOM 1432 N N . PRO A 1 187 ? 13.807 8.186 -3.299 1.00 77.56 187 PRO A N 1
ATOM 1433 C CA . PRO A 1 187 ? 14.418 8.988 -2.251 1.00 77.56 187 PRO A CA 1
ATOM 1434 C C . PRO A 1 187 ? 15.935 8.802 -2.243 1.00 77.56 187 PRO A C 1
ATOM 1436 O O . PRO A 1 187 ? 16.420 7.678 -2.344 1.00 77.56 187 PRO A O 1
ATOM 1439 N N . ARG A 1 188 ? 16.686 9.889 -2.017 1.00 79.56 188 ARG A N 1
ATOM 1440 C CA . ARG A 1 188 ? 18.164 9.863 -1.946 1.00 79.56 188 ARG A CA 1
ATOM 1441 C C . ARG A 1 188 ? 18.709 8.833 -0.954 1.00 79.56 188 ARG A C 1
ATOM 1443 O O . ARG A 1 188 ? 19.789 8.292 -1.162 1.00 79.56 188 ARG A O 1
ATOM 1450 N N . SER A 1 189 ? 17.966 8.561 0.115 1.00 81.12 189 SER A N 1
ATOM 1451 C CA . SER A 1 189 ? 18.250 7.475 1.045 1.00 81.12 189 SER A CA 1
ATOM 1452 C C . SER A 1 189 ? 16.970 6.714 1.351 1.00 81.12 189 SER A C 1
ATOM 1454 O O . SER A 1 189 ? 16.009 7.291 1.863 1.00 81.12 189 SER A O 1
ATOM 1456 N N . LEU A 1 190 ? 16.973 5.414 1.077 1.00 83.62 190 LEU A N 1
ATOM 1457 C CA . LEU A 1 190 ? 15.925 4.517 1.542 1.00 83.62 190 LEU A CA 1
ATOM 1458 C C . LEU A 1 190 ? 16.146 4.166 3.009 1.00 83.62 190 LEU A C 1
ATOM 1460 O O . LEU A 1 190 ? 17.279 3.917 3.430 1.00 83.62 190 LEU A O 1
ATOM 1464 N N . SER A 1 191 ? 15.057 4.090 3.768 1.00 84.75 191 SER A N 1
ATOM 1465 C CA . SER A 1 191 ? 15.110 3.566 5.126 1.00 84.75 191 SER A CA 1
ATOM 1466 C C . SER A 1 191 ? 15.533 2.087 5.134 1.00 84.75 191 SER A C 1
ATOM 1468 O O . SER A 1 191 ? 15.376 1.379 4.125 1.00 84.75 191 SER A O 1
ATOM 1470 N N . PRO A 1 192 ? 16.011 1.570 6.281 1.00 83.81 192 PRO A N 1
ATOM 1471 C CA . PRO A 1 192 ? 16.266 0.141 6.449 1.00 83.81 192 PRO A CA 1
ATOM 1472 C C . PRO A 1 192 ? 15.045 -0.725 6.107 1.00 83.81 192 PRO A C 1
ATOM 1474 O O . PRO A 1 192 ? 15.191 -1.790 5.507 1.00 83.81 192 PRO A O 1
ATOM 1477 N N . PHE A 1 193 ? 13.839 -0.241 6.425 1.00 81.56 193 PHE A N 1
ATOM 1478 C CA . PHE A 1 193 ? 12.582 -0.922 6.129 1.00 81.56 193 PHE A CA 1
ATOM 1479 C C . PHE A 1 193 ? 12.356 -1.086 4.618 1.00 81.56 193 PHE A C 1
ATOM 1481 O O . PHE A 1 193 ? 12.176 -2.212 4.144 1.00 81.56 193 PHE A O 1
ATOM 1488 N N . VAL A 1 194 ? 12.415 0.008 3.849 1.00 84.50 194 VAL A N 1
ATOM 1489 C CA . VAL A 1 194 ? 12.188 -0.036 2.393 1.00 84.50 194 VAL A CA 1
ATOM 1490 C C . VAL A 1 194 ? 13.266 -0.875 1.713 1.00 84.50 194 VAL A C 1
ATOM 1492 O O . VAL A 1 194 ? 12.955 -1.689 0.844 1.00 84.50 194 VAL A O 1
ATOM 1495 N N . ARG A 1 195 ? 14.526 -0.741 2.147 1.00 87.88 195 ARG A N 1
ATOM 1496 C CA . ARG A 1 195 ? 15.640 -1.537 1.616 1.00 87.88 195 ARG A CA 1
ATOM 1497 C C . ARG A 1 195 ? 15.400 -3.035 1.813 1.00 87.88 195 ARG A C 1
ATOM 1499 O O . ARG A 1 195 ? 15.468 -3.788 0.846 1.00 87.88 195 ARG A O 1
ATOM 1506 N N . LYS A 1 196 ? 15.049 -3.461 3.031 1.00 85.44 196 LYS A N 1
ATOM 1507 C CA . LYS A 1 196 ? 14.783 -4.873 3.351 1.00 85.44 196 LYS A CA 1
ATOM 1508 C C . LYS A 1 196 ? 13.588 -5.423 2.564 1.00 85.44 196 LYS A C 1
ATOM 1510 O O . LYS A 1 196 ? 13.626 -6.557 2.093 1.00 85.44 196 LYS A O 1
ATOM 1515 N N . ALA A 1 197 ? 12.550 -4.609 2.372 1.00 83.94 197 ALA A N 1
ATOM 1516 C CA . ALA A 1 197 ? 11.389 -4.960 1.560 1.00 83.94 197 ALA A CA 1
ATOM 1517 C C . ALA A 1 197 ? 11.738 -5.166 0.074 1.00 83.94 197 ALA A C 1
ATOM 1519 O O . ALA A 1 197 ? 11.298 -6.153 -0.516 1.00 83.94 197 ALA A O 1
ATOM 1520 N N . LEU A 1 198 ? 12.546 -4.279 -0.520 1.00 88.75 198 LEU A N 1
ATOM 1521 C CA . LEU A 1 198 ? 13.017 -4.426 -1.902 1.00 88.75 198 LEU A CA 1
ATOM 1522 C C . LEU A 1 198 ? 13.909 -5.660 -2.071 1.00 88.75 198 LEU A C 1
ATOM 1524 O O . LEU A 1 198 ? 13.712 -6.425 -3.013 1.00 88.75 198 LEU A O 1
ATOM 1528 N N . GLN A 1 199 ? 14.846 -5.877 -1.145 1.00 89.44 199 GLN A N 1
ATOM 1529 C CA . GLN A 1 199 ? 15.740 -7.038 -1.149 1.00 89.44 199 GLN A CA 1
ATOM 1530 C C . GLN A 1 199 ? 14.962 -8.351 -1.108 1.00 89.44 199 GLN A C 1
ATOM 1532 O O . GLN A 1 199 ? 15.218 -9.251 -1.904 1.00 89.44 199 GLN A O 1
ATOM 1537 N N . GLU A 1 200 ? 13.978 -8.454 -0.218 1.00 85.81 200 GLU A N 1
ATOM 1538 C CA . GLU A 1 200 ? 13.174 -9.664 -0.105 1.00 85.81 200 GLU A CA 1
ATOM 1539 C C . GLU A 1 200 ? 12.275 -9.875 -1.327 1.00 85.81 200 GLU A C 1
ATOM 1541 O O . GLU A 1 200 ? 12.162 -11.001 -1.812 1.00 85.81 200 GLU A O 1
ATOM 1546 N N . ALA A 1 201 ? 11.680 -8.807 -1.868 1.00 86.31 201 ALA A N 1
ATOM 1547 C CA . ALA A 1 201 ? 10.893 -8.888 -3.094 1.00 86.31 201 ALA A CA 1
ATOM 1548 C C . ALA A 1 201 ? 11.736 -9.360 -4.288 1.00 86.31 201 ALA A C 1
ATOM 1550 O O . ALA A 1 201 ? 11.295 -10.234 -5.032 1.00 86.31 201 ALA A O 1
ATOM 1551 N N . ALA A 1 202 ? 12.954 -8.832 -4.443 1.00 91.00 202 ALA A N 1
ATOM 1552 C CA . ALA A 1 202 ? 13.902 -9.279 -5.462 1.00 91.00 202 ALA A CA 1
ATOM 1553 C C . ALA A 1 202 ? 14.269 -10.759 -5.272 1.00 91.00 202 ALA A C 1
ATOM 1555 O O . ALA A 1 202 ? 14.173 -11.551 -6.212 1.00 91.00 202 ALA A O 1
ATOM 1556 N N . ARG A 1 203 ? 14.569 -11.160 -4.029 1.00 90.25 203 ARG A N 1
ATOM 1557 C CA . ARG A 1 203 ? 14.965 -12.531 -3.684 1.00 90.25 203 ARG A CA 1
ATOM 1558 C C . ARG A 1 203 ? 13.899 -13.560 -4.053 1.00 90.25 203 ARG A C 1
ATOM 1560 O O . ARG A 1 203 ? 14.237 -14.671 -4.460 1.00 90.25 203 ARG A O 1
ATOM 1567 N N . VAL A 1 204 ? 12.613 -13.230 -3.903 1.00 86.81 204 VAL A N 1
ATOM 1568 C CA . VAL A 1 204 ? 11.487 -14.144 -4.192 1.00 86.81 204 VAL A CA 1
ATOM 1569 C C . VAL A 1 204 ? 10.867 -13.958 -5.583 1.00 86.81 204 VAL A C 1
ATOM 1571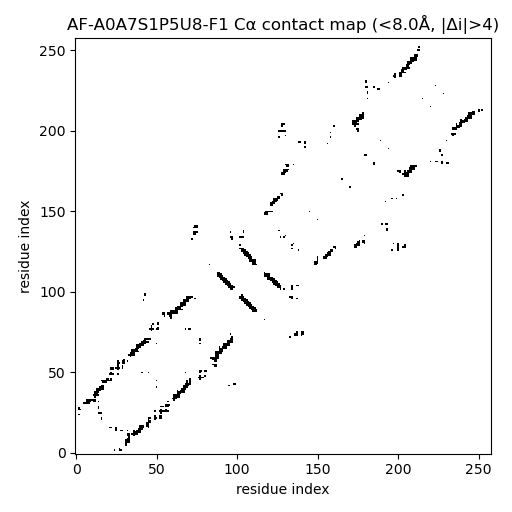 O O . VAL A 1 204 ? 9.912 -14.669 -5.921 1.00 86.81 204 VAL A O 1
ATOM 1574 N N . ALA A 1 205 ? 11.368 -13.019 -6.387 1.00 89.50 205 ALA A N 1
ATOM 1575 C CA . ALA A 1 205 ? 10.851 -12.764 -7.724 1.00 89.50 205 ALA A CA 1
ATOM 1576 C C . ALA A 1 205 ? 11.114 -13.957 -8.653 1.00 89.50 205 ALA A C 1
ATOM 1578 O O . ALA A 1 205 ? 12.216 -14.500 -8.702 1.00 89.50 205 ALA A O 1
ATOM 1579 N N . TYR A 1 206 ? 10.088 -14.363 -9.400 1.00 90.44 206 TYR A N 1
ATOM 1580 C CA . TYR A 1 206 ? 10.193 -15.365 -10.459 1.00 90.44 206 TYR A CA 1
ATOM 1581 C C . TYR A 1 206 ? 10.506 -14.718 -11.812 1.00 90.44 206 TYR A C 1
ATOM 1583 O O . TYR A 1 206 ? 11.181 -15.307 -12.656 1.00 90.44 206 TYR A O 1
ATOM 1591 N N . GLU A 1 207 ? 10.020 -13.501 -12.022 1.00 91.88 207 GLU A N 1
ATOM 1592 C CA . GLU A 1 207 ? 10.200 -12.747 -13.253 1.00 91.88 207 GLU A CA 1
ATOM 1593 C C . GLU A 1 207 ? 10.842 -11.386 -12.965 1.00 91.88 207 GLU A C 1
ATOM 1595 O O . GLU A 1 207 ? 10.443 -10.670 -12.050 1.00 91.88 207 GLU A O 1
ATOM 1600 N N . LEU A 1 208 ? 11.828 -11.008 -13.766 1.00 94.12 208 LEU A N 1
ATOM 1601 C CA . LEU A 1 208 ? 12.409 -9.676 -13.767 1.00 94.12 208 LEU A CA 1
ATOM 1602 C C . LEU A 1 208 ? 11.835 -8.902 -14.952 1.00 94.12 208 LEU A C 1
ATOM 1604 O O . LEU A 1 208 ? 11.916 -9.368 -16.089 1.00 94.12 208 LEU A O 1
ATOM 1608 N N . ARG A 1 209 ? 11.235 -7.741 -14.696 1.00 93.50 209 ARG A N 1
ATOM 1609 C CA . ARG A 1 209 ? 10.621 -6.902 -15.728 1.00 93.50 209 ARG A CA 1
ATOM 1610 C C . ARG A 1 209 ? 11.322 -5.567 -15.840 1.00 93.50 209 ARG A C 1
ATOM 1612 O O . ARG A 1 209 ? 11.580 -4.907 -14.839 1.00 93.50 209 ARG A O 1
ATOM 1619 N N . TYR A 1 210 ? 11.530 -5.138 -17.070 1.00 92.06 210 TYR A N 1
ATOM 1620 C CA . TYR A 1 210 ? 11.848 -3.766 -17.412 1.00 92.06 210 TYR A CA 1
ATOM 1621 C C . TYR A 1 210 ? 10.784 -3.265 -18.390 1.00 92.06 210 TYR A C 1
ATOM 1623 O O . TYR A 1 210 ? 10.563 -3.874 -19.436 1.00 92.06 210 TYR A O 1
ATOM 1631 N N . THR A 1 211 ? 10.077 -2.200 -18.022 1.00 89.50 211 THR A N 1
ATOM 1632 C CA . THR A 1 211 ? 8.952 -1.667 -18.794 1.00 89.50 211 THR A CA 1
ATOM 1633 C C . THR A 1 211 ? 9.351 -0.310 -19.322 1.00 89.50 211 THR A C 1
ATOM 1635 O O . THR A 1 211 ? 9.403 0.645 -18.558 1.00 89.50 211 THR A O 1
ATOM 1638 N N . ILE A 1 212 ? 9.607 -0.254 -20.623 1.00 88.12 212 ILE A N 1
ATOM 1639 C CA . ILE A 1 212 ? 9.971 0.953 -21.351 1.00 88.12 212 ILE A CA 1
ATOM 1640 C C . ILE A 1 212 ? 8.718 1.809 -21.510 1.00 88.12 212 ILE A C 1
ATOM 1642 O O . ILE A 1 212 ? 7.686 1.352 -22.005 1.00 88.12 212 ILE A O 1
ATOM 1646 N N . SER A 1 213 ? 8.808 3.056 -21.100 1.00 85.94 213 SER A N 1
ATOM 1647 C CA . SER A 1 213 ? 7.731 4.027 -21.064 1.00 85.94 213 SER A CA 1
ATOM 1648 C C . SER A 1 213 ? 8.196 5.362 -21.644 1.00 85.94 213 SER A C 1
ATOM 1650 O O . SER A 1 213 ? 9.355 5.543 -22.011 1.00 85.94 213 SER A O 1
ATOM 1652 N N . GLN A 1 214 ? 7.288 6.339 -21.690 1.00 84.38 214 GLN A N 1
ATOM 1653 C CA . GLN A 1 214 ? 7.635 7.707 -22.080 1.00 84.38 214 GLN A CA 1
ATOM 1654 C C . GLN A 1 214 ? 8.742 8.305 -21.197 1.00 84.38 214 GLN A C 1
ATOM 1656 O O . GLN A 1 214 ? 9.499 9.155 -21.659 1.00 84.38 214 GLN A O 1
ATOM 1661 N N . HIS A 1 215 ? 8.832 7.860 -19.943 1.00 79.44 215 HIS A N 1
ATOM 1662 C CA . HIS A 1 215 ? 9.810 8.343 -18.979 1.00 79.44 215 HIS A CA 1
ATOM 1663 C C . HIS A 1 215 ? 11.248 7.979 -19.376 1.00 79.44 215 HIS A C 1
ATOM 1665 O O . HIS A 1 215 ? 12.150 8.795 -19.206 1.00 79.44 215 HIS A O 1
ATOM 1671 N N . ASP A 1 216 ? 11.434 6.811 -19.992 1.00 80.75 216 ASP A N 1
ATOM 1672 C CA . ASP A 1 216 ? 12.738 6.299 -20.429 1.00 80.75 216 ASP A CA 1
ATOM 1673 C C . ASP A 1 216 ? 13.238 6.986 -21.716 1.00 80.75 216 ASP A C 1
ATOM 1675 O O . ASP A 1 216 ? 14.400 6.864 -22.085 1.00 80.75 216 ASP A O 1
ATOM 1679 N N . ILE A 1 217 ? 12.377 7.748 -22.408 1.00 80.38 217 ILE A N 1
ATOM 1680 C CA . ILE A 1 217 ? 12.805 8.632 -23.508 1.00 80.38 217 ILE A CA 1
ATOM 1681 C C . ILE A 1 217 ? 13.471 9.892 -22.947 1.00 80.38 217 ILE A C 1
ATOM 1683 O O . ILE A 1 217 ? 14.412 10.422 -23.535 1.00 80.38 217 ILE A O 1
ATOM 1687 N N . THR A 1 218 ? 12.943 10.417 -21.840 1.00 79.38 218 THR A N 1
ATOM 1688 C CA . THR A 1 218 ? 13.416 11.672 -21.242 1.00 79.38 218 THR A CA 1
ATOM 1689 C C . THR A 1 218 ? 14.540 11.463 -20.229 1.00 79.38 218 THR A C 1
ATOM 1691 O O . THR A 1 218 ? 15.269 12.411 -19.955 1.00 79.38 218 THR A O 1
ATOM 1694 N N . HIS A 1 219 ? 14.702 10.244 -19.707 1.00 74.19 219 HIS A N 1
ATOM 1695 C CA . HIS A 1 219 ? 15.733 9.877 -18.738 1.00 74.19 219 HIS A CA 1
ATOM 1696 C C . HIS A 1 219 ? 16.561 8.723 -19.290 1.00 74.19 219 HIS A C 1
ATOM 1698 O O . HIS A 1 219 ? 16.029 7.657 -19.592 1.00 74.19 219 HIS A O 1
ATOM 1704 N N . SER A 1 220 ? 17.866 8.951 -19.443 1.00 74.75 220 SER A N 1
ATOM 1705 C CA . SER A 1 220 ? 18.766 7.931 -19.971 1.00 74.75 220 SER A CA 1
ATOM 1706 C C . SER A 1 220 ? 18.905 6.781 -18.979 1.00 74.75 220 SER A C 1
ATOM 1708 O O . SER A 1 220 ? 19.301 6.984 -17.832 1.00 74.75 220 SER A O 1
ATOM 1710 N N . VAL A 1 221 ? 18.650 5.560 -19.443 1.00 79.19 221 VAL A N 1
ATOM 1711 C CA . VAL A 1 221 ? 18.898 4.327 -18.677 1.00 79.19 221 VAL A CA 1
ATOM 1712 C C . VAL A 1 221 ? 20.392 4.152 -18.366 1.00 79.19 221 VAL A C 1
ATOM 1714 O O . VAL A 1 221 ? 20.748 3.491 -17.389 1.00 79.19 221 VAL A O 1
ATOM 1717 N N . ASP A 1 222 ? 21.253 4.788 -19.167 1.00 82.75 222 ASP A N 1
ATOM 1718 C CA . ASP A 1 222 ? 22.712 4.717 -19.064 1.00 82.75 222 ASP A CA 1
ATOM 1719 C C . ASP A 1 222 ? 23.304 5.634 -17.979 1.00 82.75 222 ASP A C 1
ATOM 1721 O O . ASP A 1 222 ? 24.500 5.549 -17.706 1.00 82.75 222 ASP A O 1
ATOM 1725 N N . ASP A 1 223 ? 22.496 6.496 -17.352 1.00 84.12 223 ASP A N 1
ATOM 1726 C CA . ASP A 1 223 ? 22.940 7.424 -16.300 1.00 84.12 223 ASP A CA 1
ATOM 1727 C C . ASP A 1 223 ? 22.130 7.245 -14.997 1.00 84.12 223 ASP A C 1
ATOM 1729 O O . ASP A 1 223 ? 21.363 8.127 -14.596 1.00 84.12 223 ASP A O 1
ATOM 1733 N N . PRO A 1 224 ? 22.218 6.072 -14.332 1.00 85.69 224 PRO A N 1
ATOM 1734 C CA . PRO A 1 224 ? 21.500 5.833 -13.088 1.00 85.69 224 PRO A CA 1
ATOM 1735 C C . PRO A 1 224 ? 22.069 6.666 -11.933 1.00 85.69 224 PRO A C 1
ATOM 1737 O O . PRO A 1 224 ? 23.277 6.860 -11.799 1.00 85.69 224 PRO A O 1
ATOM 1740 N N . SER A 1 225 ? 21.195 7.086 -11.015 1.00 85.88 225 SER A N 1
ATOM 1741 C CA . SER A 1 225 ? 21.634 7.748 -9.782 1.00 85.88 225 SER A CA 1
ATOM 1742 C C . SER A 1 225 ? 22.472 6.815 -8.892 1.00 85.88 225 SER A C 1
ATOM 1744 O O . SER A 1 225 ? 22.253 5.602 -8.861 1.00 85.88 225 SER A O 1
ATOM 1746 N N . GLN A 1 226 ? 23.377 7.381 -8.085 1.00 87.00 226 GLN A N 1
ATOM 1747 C CA . GLN A 1 226 ? 24.200 6.606 -7.143 1.00 87.00 226 GLN A CA 1
ATOM 1748 C C . GLN A 1 226 ? 23.351 5.759 -6.180 1.00 87.00 226 GLN A C 1
ATOM 1750 O O . GLN A 1 226 ? 23.671 4.605 -5.915 1.00 87.00 226 GLN A O 1
ATOM 1755 N N . THR A 1 227 ? 22.228 6.301 -5.702 1.00 86.00 227 THR A N 1
ATOM 1756 C CA . THR A 1 227 ? 21.289 5.566 -4.847 1.00 86.00 227 THR A CA 1
ATOM 1757 C C . THR A 1 227 ? 20.686 4.363 -5.577 1.00 86.00 227 THR A C 1
ATOM 1759 O O . THR A 1 227 ? 20.570 3.290 -4.987 1.00 86.00 227 THR A O 1
ATOM 1762 N N . ALA A 1 228 ? 20.318 4.516 -6.854 1.00 87.44 228 ALA A N 1
ATOM 1763 C CA . ALA A 1 228 ? 19.798 3.416 -7.662 1.00 87.44 228 ALA A CA 1
ATOM 1764 C C . ALA A 1 228 ? 20.850 2.313 -7.852 1.00 87.44 228 ALA A C 1
ATOM 1766 O O . ALA A 1 228 ? 20.516 1.138 -7.694 1.00 87.44 228 ALA A O 1
ATOM 1767 N N . ILE A 1 229 ? 22.111 2.690 -8.102 1.00 89.50 229 ILE A N 1
ATOM 1768 C CA . ILE A 1 229 ? 23.249 1.760 -8.190 1.00 89.50 229 ILE A CA 1
ATOM 1769 C C . ILE A 1 229 ? 23.394 0.976 -6.880 1.00 89.50 229 ILE A C 1
ATOM 1771 O O . ILE A 1 229 ? 23.335 -0.250 -6.887 1.00 89.50 229 ILE A O 1
ATOM 1775 N N . GLU A 1 230 ? 23.494 1.667 -5.743 1.00 90.12 230 GLU A N 1
ATOM 1776 C CA . GLU A 1 230 ? 23.673 1.030 -4.430 1.00 90.12 230 GLU A CA 1
ATOM 1777 C C . GLU A 1 230 ? 22.521 0.088 -4.058 1.00 90.12 230 GLU A C 1
ATOM 1779 O O . GLU A 1 230 ? 22.724 -0.942 -3.409 1.00 90.12 230 GLU A O 1
ATOM 1784 N N . ILE A 1 231 ? 21.285 0.442 -4.422 1.00 89.56 231 ILE A N 1
ATOM 1785 C CA . ILE A 1 231 ? 20.139 -0.441 -4.204 1.00 89.56 231 ILE A CA 1
ATOM 1786 C C . ILE A 1 231 ? 20.268 -1.661 -5.102 1.00 89.56 231 ILE A C 1
ATOM 1788 O O . ILE A 1 231 ? 20.182 -2.768 -4.576 1.00 89.56 231 ILE A O 1
ATOM 1792 N N . ALA A 1 232 ? 20.494 -1.469 -6.405 1.00 91.62 232 ALA A N 1
ATOM 1793 C CA . ALA A 1 232 ? 20.595 -2.544 -7.386 1.00 91.62 232 ALA A CA 1
ATOM 1794 C C . ALA A 1 232 ? 21.686 -3.559 -7.017 1.00 91.62 232 ALA A C 1
ATOM 1796 O O . ALA A 1 232 ? 21.419 -4.758 -7.026 1.00 91.62 232 ALA A O 1
ATOM 1797 N N . GLU A 1 233 ? 22.865 -3.091 -6.600 1.00 93.44 233 GLU A N 1
ATOM 1798 C CA . GLU A 1 233 ? 23.972 -3.938 -6.131 1.00 93.44 233 GLU A CA 1
ATOM 1799 C C . GLU A 1 233 ? 23.620 -4.748 -4.875 1.00 93.44 233 GLU A C 1
ATOM 1801 O O . GLU A 1 233 ? 24.190 -5.810 -4.631 1.00 93.44 233 GLU A O 1
ATOM 1806 N N . SER A 1 234 ? 22.663 -4.272 -4.075 1.00 93.31 234 SER A N 1
ATOM 1807 C CA . SER A 1 234 ? 22.214 -4.954 -2.859 1.00 93.31 234 SER A CA 1
ATOM 1808 C C . SER A 1 234 ? 21.099 -5.983 -3.086 1.00 93.31 234 SER A C 1
ATOM 1810 O O . SER A 1 234 ? 20.720 -6.675 -2.136 1.00 93.31 234 SER A O 1
ATOM 1812 N N . LEU A 1 235 ? 20.535 -6.070 -4.298 1.00 94.00 235 LEU A N 1
ATOM 1813 C CA . LEU A 1 235 ? 19.462 -7.009 -4.630 1.00 94.00 235 LEU A CA 1
ATOM 1814 C C . LEU A 1 235 ? 20.032 -8.357 -5.083 1.00 94.00 235 LEU A C 1
ATOM 1816 O O . LEU A 1 235 ? 20.993 -8.422 -5.842 1.00 94.00 235 LEU A O 1
ATOM 1820 N N . SER A 1 236 ? 19.377 -9.444 -4.669 1.00 94.12 236 SER A N 1
ATOM 1821 C CA . SER A 1 236 ? 19.624 -10.787 -5.201 1.00 94.12 236 SER A CA 1
ATOM 1822 C C . SER A 1 236 ? 18.386 -11.295 -5.928 1.00 94.12 236 SER A C 1
ATOM 1824 O O . SER A 1 236 ? 17.269 -11.090 -5.460 1.00 94.12 236 SER A O 1
ATOM 1826 N N . PHE A 1 237 ? 18.583 -11.989 -7.047 1.00 93.56 237 PHE A N 1
ATOM 1827 C CA . PHE A 1 237 ? 17.521 -12.501 -7.918 1.00 93.56 237 PHE A CA 1
ATOM 1828 C C . PHE A 1 237 ? 17.569 -14.034 -8.038 1.00 93.56 237 PHE A C 1
ATOM 1830 O O . PHE A 1 237 ? 17.360 -14.598 -9.110 1.00 93.56 237 PHE A O 1
ATOM 1837 N N . ASP A 1 238 ? 17.832 -14.720 -6.922 1.00 90.75 238 ASP A N 1
ATOM 1838 C CA . ASP A 1 238 ? 18.089 -16.171 -6.854 1.00 90.75 238 ASP A CA 1
ATOM 1839 C C . ASP A 1 238 ? 16.992 -17.056 -7.479 1.00 90.75 238 ASP A C 1
ATOM 1841 O O . ASP A 1 238 ? 17.252 -18.186 -7.899 1.00 90.75 238 ASP A O 1
ATOM 1845 N N . ASN A 1 239 ? 15.748 -16.568 -7.517 1.00 90.19 239 ASN A N 1
ATOM 1846 C CA . ASN A 1 239 ? 14.589 -17.313 -8.011 1.00 90.19 239 ASN A CA 1
ATOM 1847 C C . ASN A 1 239 ? 14.118 -16.890 -9.410 1.00 90.19 239 ASN A C 1
ATOM 1849 O O . ASN A 1 239 ? 13.160 -17.484 -9.918 1.00 90.19 239 ASN A O 1
ATOM 1853 N N . VAL A 1 240 ? 14.778 -15.917 -10.049 1.00 93.56 240 VAL A N 1
ATOM 1854 C CA . VAL A 1 240 ? 14.359 -15.413 -11.360 1.00 93.56 240 VAL A CA 1
ATOM 1855 C C . VAL A 1 240 ? 14.568 -16.482 -12.435 1.00 93.56 240 VAL A C 1
ATOM 1857 O O . VAL A 1 240 ? 15.641 -17.066 -12.586 1.00 93.56 240 VAL A O 1
ATOM 1860 N N . ARG A 1 241 ? 13.506 -16.754 -13.194 1.00 93.69 241 ARG A N 1
ATOM 1861 C CA . ARG A 1 241 ? 13.475 -17.688 -14.332 1.00 93.69 241 ARG A CA 1
ATOM 1862 C C . ARG A 1 241 ? 13.126 -17.010 -15.647 1.00 93.69 241 ARG A C 1
ATOM 1864 O O . ARG A 1 241 ? 13.415 -17.571 -16.698 1.00 93.69 241 ARG A O 1
ATOM 1871 N N . LEU A 1 242 ? 12.497 -15.839 -15.589 1.00 93.25 242 LEU A N 1
ATOM 1872 C CA . LEU A 1 242 ? 12.091 -15.063 -16.753 1.00 93.25 242 LEU A CA 1
ATOM 1873 C C . LEU A 1 242 ? 12.636 -13.643 -16.636 1.00 93.25 242 LEU A C 1
ATOM 1875 O O . LEU A 1 242 ? 12.530 -13.032 -15.578 1.00 93.25 242 LEU A O 1
ATOM 1879 N N . VAL A 1 243 ? 13.186 -13.118 -17.727 1.00 95.38 243 VAL A N 1
ATOM 1880 C CA . VAL A 1 243 ? 13.622 -11.723 -17.832 1.00 95.38 243 VAL A CA 1
ATOM 1881 C C . VAL A 1 243 ? 12.936 -11.129 -19.050 1.00 95.38 243 VAL A C 1
ATOM 1883 O O . VAL A 1 243 ? 13.122 -11.622 -20.159 1.00 95.38 243 VAL A O 1
ATOM 1886 N N . ASN A 1 244 ? 12.126 -10.097 -18.837 1.00 94.00 244 ASN A N 1
ATOM 1887 C CA . ASN A 1 244 ? 11.338 -9.459 -19.880 1.00 94.00 244 ASN A CA 1
ATOM 1888 C C . ASN A 1 244 ? 11.656 -7.967 -19.957 1.00 94.00 244 ASN A C 1
ATOM 1890 O O . ASN A 1 244 ? 11.537 -7.249 -18.966 1.00 94.00 244 ASN A O 1
ATOM 1894 N N . ALA A 1 245 ? 11.983 -7.502 -21.159 1.00 91.94 245 ALA A N 1
ATOM 1895 C CA . ALA A 1 245 ? 11.949 -6.094 -21.523 1.00 91.94 245 ALA A CA 1
ATOM 1896 C C . ALA A 1 245 ? 10.712 -5.873 -22.401 1.00 91.94 245 ALA A C 1
ATOM 1898 O O . ALA A 1 245 ? 10.545 -6.546 -23.417 1.00 91.94 245 ALA A O 1
ATOM 1899 N N . MET A 1 246 ? 9.808 -4.991 -21.984 1.00 91.12 246 MET A N 1
ATOM 1900 C CA . MET A 1 246 ? 8.526 -4.771 -22.656 1.00 91.12 246 MET A CA 1
ATOM 1901 C C . MET A 1 246 ? 8.180 -3.290 -22.724 1.00 91.12 246 MET A C 1
ATOM 1903 O O . MET A 1 246 ? 8.627 -2.508 -21.896 1.00 91.12 246 MET A O 1
ATOM 1907 N N . SER A 1 247 ? 7.358 -2.894 -23.688 1.00 89.56 247 SER A N 1
ATOM 1908 C CA . SER A 1 247 ? 6.794 -1.544 -23.731 1.00 89.56 247 SER A CA 1
ATOM 1909 C C . SER A 1 247 ? 5.610 -1.424 -22.771 1.00 89.56 247 SER A C 1
ATOM 1911 O O . SER A 1 247 ? 4.825 -2.361 -22.611 1.00 89.56 247 SER A O 1
ATOM 1913 N N . ALA A 1 248 ? 5.454 -0.256 -22.153 1.00 87.19 248 ALA A N 1
ATOM 1914 C CA . ALA A 1 248 ? 4.266 0.085 -21.389 1.00 87.19 248 ALA A CA 1
ATOM 1915 C C . ALA A 1 248 ? 3.017 -0.020 -22.278 1.00 87.19 248 ALA A C 1
ATOM 1917 O O . ALA A 1 248 ? 3.057 0.216 -23.487 1.00 87.19 248 ALA A O 1
ATOM 1918 N N . TYR A 1 249 ? 1.882 -0.384 -21.684 1.00 85.25 249 TYR A N 1
ATOM 1919 C CA . TYR A 1 249 ? 0.646 -0.535 -22.445 1.00 85.25 249 TYR A CA 1
ATOM 1920 C C . TYR A 1 249 ? 0.244 0.792 -23.104 1.00 85.25 249 TYR A C 1
ATOM 1922 O O . TYR A 1 249 ? 0.125 1.813 -22.430 1.00 85.25 249 TYR A O 1
ATOM 1930 N N . GLY A 1 250 ? 0.030 0.766 -24.421 1.00 87.62 250 GLY A N 1
ATOM 1931 C CA . GLY A 1 250 ? -0.297 1.960 -25.203 1.00 87.62 250 GLY A CA 1
ATOM 1932 C C . GLY A 1 250 ? 0.890 2.886 -25.485 1.00 87.62 250 GLY A C 1
ATOM 1933 O O . GLY A 1 250 ? 0.692 3.943 -26.079 1.00 87.62 250 GLY A O 1
ATOM 1934 N N . PHE A 1 251 ? 2.111 2.509 -25.098 1.00 87.19 251 PHE A N 1
ATOM 1935 C CA . PHE A 1 251 ? 3.309 3.247 -25.471 1.00 87.19 251 PHE A CA 1
ATOM 1936 C C . PHE A 1 251 ? 3.695 2.936 -26.918 1.00 87.19 251 PHE A C 1
ATOM 1938 O O . PHE A 1 251 ? 3.963 1.787 -27.272 1.00 87.19 251 PHE A O 1
ATOM 1945 N N . ALA A 1 252 ? 3.726 3.978 -27.745 1.00 87.38 252 ALA A N 1
ATOM 1946 C CA . ALA A 1 252 ? 4.279 3.945 -29.088 1.00 87.38 252 ALA A CA 1
ATOM 1947 C C . ALA A 1 252 ? 5.472 4.912 -29.116 1.00 87.38 252 ALA A C 1
ATOM 1949 O O . ALA A 1 252 ? 5.255 6.117 -28.949 1.00 87.38 252 ALA A O 1
ATOM 1950 N N . PRO A 1 253 ? 6.715 4.421 -29.276 1.00 81.19 253 PRO A N 1
ATOM 1951 C CA . PRO A 1 253 ? 7.871 5.302 -29.324 1.00 81.19 253 PRO A CA 1
ATOM 1952 C C . PRO A 1 253 ? 7.774 6.239 -30.542 1.00 81.19 253 PRO A C 1
ATOM 1954 O O . PRO A 1 253 ? 7.261 5.831 -31.593 1.00 81.19 253 PRO A O 1
ATOM 1957 N N . PRO A 1 254 ? 8.245 7.494 -30.430 1.00 83.38 254 PRO A N 1
ATOM 1958 C CA . PRO A 1 254 ? 8.348 8.394 -31.569 1.00 83.38 254 PRO A CA 1
ATOM 1959 C C . PRO A 1 254 ? 9.143 7.771 -32.734 1.00 83.38 254 PRO A C 1
ATOM 1961 O O . PRO A 1 254 ? 10.069 6.988 -32.516 1.00 83.38 254 PRO A O 1
ATOM 1964 N N . PRO A 1 255 ? 8.832 8.122 -33.993 1.00 83.81 255 PRO A N 1
ATOM 1965 C CA . PRO A 1 255 ? 9.624 7.669 -35.131 1.00 83.81 255 PRO A CA 1
ATOM 1966 C C . PRO A 1 255 ? 11.097 8.075 -34.983 1.00 83.81 255 PRO A C 1
ATOM 1968 O O . PRO A 1 255 ? 11.395 9.249 -34.771 1.00 83.81 255 PRO A O 1
ATOM 1971 N N . GLY A 1 256 ? 12.014 7.115 -35.129 1.00 77.75 256 GLY A N 1
ATOM 1972 C CA . GLY A 1 256 ? 13.457 7.359 -35.031 1.00 77.75 256 GLY A CA 1
ATOM 1973 C C . GLY A 1 256 ? 14.029 7.328 -33.611 1.00 77.75 256 GLY A C 1
ATOM 1974 O O . GLY A 1 256 ? 15.191 7.689 -33.436 1.00 77.75 256 GLY A O 1
ATOM 1975 N N . THR A 1 257 ? 13.254 6.902 -32.608 1.00 74.12 257 THR A N 1
ATOM 1976 C CA . THR A 1 257 ? 13.821 6.481 -31.318 1.00 74.12 257 THR A CA 1
ATOM 1977 C C . THR A 1 257 ? 14.765 5.281 -31.543 1.00 74.12 257 THR A C 1
ATOM 1979 O O . THR A 1 257 ? 14.389 4.403 -32.325 1.00 74.12 257 THR A O 1
ATOM 1982 N N . PRO A 1 258 ? 15.975 5.274 -30.938 1.00 60.72 258 PRO A N 1
ATOM 1983 C CA . PRO A 1 258 ? 16.944 4.178 -31.050 1.00 60.72 258 PRO A CA 1
ATOM 1984 C C . PRO A 1 258 ? 16.377 2.795 -30.717 1.00 60.72 258 PRO A C 1
ATOM 1986 O O . PRO A 1 258 ? 15.464 2.718 -29.861 1.00 60.72 258 PRO A O 1
#

Sequence (258 aa):
TIINHLQPFPGADKLRVFSGLGGPVGSLLAQKMPMEVETVIMPSAVRSEDKTRVLEALGEEREVDTIYVGAAGNALSALDGWRAESFPVTHQMSVQFGDDRYRCIHFRVALTSPGVRSSLKSLSVRVPASIDHNTFPALLAADSLINKCRVSDDGDITVLRQSETTRRSDRPPSYFQLSVLYADDLPRSLSPFVRKALQEAARVAYELRYTISQHDITHSVDDPSQTAIEIAESLSFDNVRLVNAMSAYGFAPPPGTP

Mean predicted aligned error: 10.7 Å

Nearest PDB structures (foldseek):
  3d8b-assembly1_A  TM=3.441E-01  e=4.434E-01  Homo sapiens
  7drd-assembly1_A  TM=2.621E-01  e=3.699E-01  human intestinal bacterium PUE
  7drd-assembly1_E  TM=2.460E-01  e=3.086E-01  human intestinal bacterium PUE
  7upr-assembly1_B  TM=3.857E-01  e=2.719E+00  Homo sapiens

Radius of gyration: 20.69 Å; Cα contacts (8 Å, |Δi|>4): 485; chains: 1; bounding box: 57×37×63 Å

Foldseek 3Di:
DVLLVDAADAPAQEQEQEACVSLVVLLSNLLSYDQHHAEYAAAQRHFLVSLVSNFLSVWASHEYAEYEYHHHFQLQSNCPPDDVHRGYQYQWYWYFFDPPPAATWTWTFGFGDDDDQQAGPAIETAHGLADDPRRLSNQVSVVVVCVVNVHPPPHPHDHPPPDPPDDPPPDDFREYELCSLVDPPPDPDDDPSSLVSNQVSQCRGQEYEYEDEPVCVVDPPVDGDPSSVVSVVSHDNNNYDYYDYYYDVPDDDPPPDD

Solvent-accessible surface area (backbone atoms only — not comparable to full-atom values): 14223 Å² total; per-residue (Å²): 110,78,70,75,75,52,75,70,37,82,85,46,41,66,49,76,32,80,34,59,80,30,28,72,59,38,18,57,51,30,61,30,46,38,57,62,27,54,35,38,41,31,44,33,57,29,43,34,72,30,52,48,47,24,42,45,35,44,23,48,87,19,37,31,44,35,39,39,37,30,27,54,80,67,38,48,51,57,55,61,84,73,55,83,85,42,33,38,33,28,57,29,30,30,41,35,35,52,64,97,80,85,46,43,33,36,37,33,41,22,49,56,75,86,90,63,87,61,53,47,79,43,52,39,42,29,56,37,50,48,44,36,79,75,47,47,57,35,48,53,31,50,48,53,49,44,63,73,39,65,48,62,94,82,54,68,70,51,64,51,72,82,70,90,84,63,69,89,84,78,62,78,77,30,26,29,36,57,52,51,60,68,40,92,81,59,62,84,70,72,52,74,65,52,48,53,51,51,30,52,24,29,37,63,6,32,28,40,34,36,60,48,43,78,63,56,76,79,40,62,84,90,67,70,52,70,54,36,50,59,50,57,74,64,46,44,58,85,48,50,79,44,81,46,80,44,67,35,91,91,60,73,80,64,92,85,65,131

Organism: NCBI:txid1169539

Secondary structure (DSSP, 8-state):
-GGGGSPP-TT--EEE--STT-HHHHHHHHTTS-SEEEEEEE-TTS-HHHHHHHHHHH-TT-EEEEEEEEEPSSTTGGGTT--GGGS-EEEEEEEEES-TTT--EEEEEE---SSSS---SEEEEE--S-B-TTHHHHHHHHHHHHHHTT--TTS--------S-S-TTSPPPPEEEGGGGG-TT--SS--HHHHHHHHHHHHH-SEEEEEE-HHHHHS-TTS--HHHHHHHHT---TT--EEEEEEPTT--PPTT--